Protein AF-A0A4P7LJS4-F1 (afdb_monomer)

pLDDT: mean 87.95, std 15.39, range [31.98, 98.56]

InterPro domains:
  IPR049251 Domain of unknown function DUF6884 [PF21818] (29-147)

Mean predicted aligned error: 9.18 Å

Structure (mmCIF, N/CA/C/O backbone):
data_AF-A0A4P7LJS4-F1
#
_entry.id   AF-A0A4P7LJS4-F1
#
loop_
_atom_site.group_PDB
_atom_site.id
_atom_site.type_symbol
_atom_site.label_atom_id
_atom_site.label_alt_id
_atom_site.label_comp_id
_atom_site.label_asym_id
_atom_site.label_entity_id
_atom_site.label_seq_id
_atom_site.pdbx_PDB_ins_code
_atom_site.Cartn_x
_atom_site.Cartn_y
_atom_site.Cartn_z
_atom_site.occupancy
_atom_site.B_iso_or_equiv
_atom_site.auth_seq_id
_atom_site.auth_comp_id
_atom_site.auth_asym_id
_atom_site.auth_atom_id
_atom_site.pdbx_PDB_model_num
ATOM 1 N N . MET A 1 1 ? 7.113 -53.496 43.114 1.00 40.91 1 MET A N 1
ATOM 2 C CA . MET A 1 1 ? 7.187 -52.096 43.575 1.00 40.91 1 MET A CA 1
ATOM 3 C C . MET A 1 1 ? 8.172 -51.357 42.684 1.00 40.91 1 MET A C 1
ATOM 5 O O . MET A 1 1 ? 9.354 -51.603 42.832 1.00 40.91 1 MET A O 1
ATOM 9 N N . GLN A 1 2 ? 7.682 -50.575 41.713 1.00 38.81 2 GLN A N 1
ATOM 10 C CA . GLN A 1 2 ? 8.279 -49.329 41.193 1.00 38.81 2 GLN A CA 1
ATOM 11 C C . GLN A 1 2 ? 7.471 -48.867 39.968 1.00 38.81 2 GLN A C 1
ATOM 13 O O . GLN A 1 2 ? 7.548 -49.440 38.885 1.00 38.81 2 GLN A O 1
ATOM 18 N N . MET A 1 3 ? 6.635 -47.853 40.196 1.00 37.91 3 MET A N 1
ATOM 19 C CA . MET A 1 3 ? 5.968 -47.071 39.160 1.00 37.91 3 MET A CA 1
ATOM 20 C C . MET A 1 3 ? 7.010 -46.168 38.493 1.00 37.91 3 MET A C 1
ATOM 22 O O . MET A 1 3 ? 7.610 -45.327 39.158 1.00 37.91 3 MET A O 1
ATOM 26 N N . LEU A 1 4 ? 7.213 -46.323 37.186 1.00 38.34 4 LEU A N 1
ATOM 27 C CA . LEU A 1 4 ? 7.942 -45.357 36.366 1.00 38.34 4 LEU A CA 1
ATOM 28 C C . LEU A 1 4 ? 7.005 -44.186 36.050 1.00 38.34 4 LEU A C 1
ATOM 30 O O . LEU A 1 4 ? 6.154 -44.254 35.164 1.00 38.34 4 LEU A O 1
ATOM 34 N N . THR A 1 5 ? 7.151 -43.107 36.812 1.00 39.91 5 THR A N 1
ATOM 35 C CA . THR A 1 5 ? 6.532 -41.808 36.544 1.00 39.91 5 THR A CA 1
ATOM 36 C C . THR A 1 5 ? 7.043 -41.241 35.218 1.00 39.91 5 THR A C 1
ATOM 38 O O . THR A 1 5 ? 8.193 -40.816 35.119 1.00 39.91 5 THR A O 1
ATOM 41 N N . ARG A 1 6 ? 6.175 -41.195 34.199 1.00 37.66 6 ARG A N 1
ATOM 42 C CA . ARG A 1 6 ? 6.352 -40.338 33.018 1.00 37.66 6 ARG A CA 1
ATOM 43 C C . ARG A 1 6 ? 6.267 -38.879 33.467 1.00 37.66 6 ARG A C 1
ATOM 45 O O . ARG A 1 6 ? 5.185 -38.398 33.789 1.00 37.66 6 ARG A O 1
ATOM 52 N N . GLN A 1 7 ? 7.396 -38.178 33.481 1.00 43.28 7 GLN A N 1
ATOM 53 C CA . GLN A 1 7 ? 7.398 -36.720 33.541 1.00 43.28 7 GLN A CA 1
ATOM 54 C C . GLN A 1 7 ? 6.930 -36.175 32.190 1.00 43.28 7 GLN A C 1
ATOM 56 O O . GLN A 1 7 ? 7.645 -36.219 31.192 1.00 43.28 7 GLN A O 1
ATOM 61 N N . THR A 1 8 ? 5.699 -35.679 32.161 1.00 45.28 8 THR A N 1
ATOM 62 C CA . THR A 1 8 ? 5.176 -34.863 31.069 1.00 45.28 8 THR A CA 1
ATOM 63 C C . THR A 1 8 ? 5.833 -33.489 31.169 1.00 45.28 8 THR A C 1
ATOM 65 O O . THR A 1 8 ? 5.483 -32.686 32.033 1.00 45.28 8 THR A O 1
ATOM 68 N N . GLN A 1 9 ? 6.821 -33.221 30.319 1.00 46.31 9 GLN A N 1
ATOM 69 C CA . GLN A 1 9 ? 7.436 -31.903 30.218 1.00 46.31 9 GLN A CA 1
ATOM 70 C C . GLN A 1 9 ? 6.434 -30.943 29.556 1.00 46.31 9 GLN A C 1
ATOM 72 O O . GLN A 1 9 ? 6.234 -30.959 28.343 1.00 46.31 9 GLN A O 1
ATOM 77 N N . LEU A 1 10 ? 5.761 -30.133 30.377 1.00 41.53 10 LEU A N 1
ATOM 78 C CA . LEU A 1 10 ? 4.962 -28.992 29.934 1.00 41.53 10 LEU A CA 1
ATOM 79 C C . LEU A 1 10 ? 5.892 -27.960 29.281 1.00 41.53 10 LEU A C 1
ATOM 81 O O . LEU A 1 10 ? 6.755 -27.382 29.940 1.00 41.53 10 LEU A O 1
ATOM 85 N N . SER A 1 11 ? 5.711 -27.728 27.981 1.00 41.09 11 SER A N 1
ATOM 86 C CA . SER A 1 11 ? 6.364 -26.627 27.271 1.00 41.09 11 SER A CA 1
ATOM 87 C C . SER A 1 11 ? 5.776 -25.298 27.762 1.00 41.09 11 SER A C 1
ATOM 89 O O . SER A 1 11 ? 4.636 -24.963 27.452 1.00 41.09 11 SER A O 1
ATOM 91 N N . LEU A 1 12 ? 6.542 -24.568 28.579 1.00 43.97 12 LEU A N 1
ATOM 92 C CA . LEU A 1 12 ? 6.163 -23.302 29.229 1.00 43.97 12 LEU A CA 1
ATOM 93 C C . LEU A 1 12 ? 6.437 -22.053 28.374 1.00 43.97 12 LEU A C 1
ATOM 95 O O . LEU A 1 12 ? 6.338 -20.933 28.871 1.00 43.97 12 LEU A O 1
ATOM 99 N N . PHE A 1 13 ? 6.752 -22.215 27.090 1.00 41.91 13 PHE A N 1
ATOM 100 C CA . PHE A 1 13 ? 6.981 -21.086 26.194 1.00 41.91 13 PHE A CA 1
ATOM 101 C C . PHE A 1 13 ? 5.885 -21.035 25.132 1.00 41.91 13 PHE A C 1
ATOM 103 O O . PHE A 1 13 ? 5.655 -22.047 24.462 1.00 41.91 13 PHE A O 1
ATOM 110 N N . PRO A 1 14 ? 5.203 -19.888 24.935 1.00 44.62 14 PRO A N 1
ATOM 111 C CA . PRO A 1 14 ? 4.393 -19.720 23.743 1.00 44.62 14 PRO A CA 1
ATOM 112 C C . PRO A 1 14 ? 5.326 -19.914 22.548 1.00 44.62 14 PRO A C 1
ATOM 114 O O . PRO A 1 14 ? 6.364 -19.259 22.460 1.00 44.62 14 PRO A O 1
ATOM 117 N N . THR A 1 15 ? 4.974 -20.843 21.658 1.00 42.81 15 THR A N 1
ATOM 118 C CA . THR A 1 15 ? 5.583 -20.977 20.334 1.00 42.81 15 THR A CA 1
ATOM 119 C C . THR A 1 15 ? 5.664 -19.585 19.728 1.00 42.81 15 THR A C 1
ATOM 121 O O . THR A 1 15 ? 4.634 -19.004 19.375 1.00 42.81 15 THR A O 1
ATOM 124 N N . SER A 1 16 ? 6.872 -19.023 19.666 1.00 50.28 16 SER A N 1
ATOM 125 C CA . SER A 1 16 ? 7.124 -17.847 18.852 1.00 50.28 16 SER A CA 1
ATOM 126 C C . SER A 1 16 ? 6.632 -18.204 17.455 1.00 50.28 16 SER A C 1
ATOM 128 O O . SER A 1 16 ? 6.939 -19.280 16.945 1.00 50.28 16 SER A O 1
ATOM 130 N N . SER A 1 17 ? 5.801 -17.356 16.852 1.00 59.28 17 SER A N 1
ATOM 131 C CA . SER A 1 17 ? 5.113 -17.662 15.589 1.00 59.28 17 SER A CA 1
ATOM 132 C C . SER A 1 17 ? 6.060 -17.881 14.390 1.00 59.28 17 SER A C 1
ATOM 134 O O . SER A 1 17 ? 5.601 -17.867 13.254 1.00 59.28 17 SER A O 1
ATOM 136 N N . GLY A 1 18 ? 7.377 -18.024 14.594 1.00 60.84 18 GLY A N 1
ATOM 137 C CA . GLY A 1 18 ? 8.392 -18.159 13.548 1.00 60.84 18 GLY A CA 1
ATOM 138 C C . GLY A 1 18 ? 8.502 -16.937 12.634 1.00 60.84 18 GLY A C 1
ATOM 139 O O . GLY A 1 18 ? 9.233 -16.979 11.650 1.00 60.84 18 GLY A O 1
ATOM 140 N N . ARG A 1 19 ? 7.765 -15.857 12.929 1.00 77.69 19 ARG A N 1
ATOM 141 C CA . ARG A 1 19 ? 7.705 -14.659 12.095 1.00 77.69 19 ARG A CA 1
ATOM 142 C C . ARG A 1 19 ? 8.798 -13.682 12.480 1.00 77.69 19 ARG A C 1
ATOM 144 O O . ARG A 1 19 ? 9.055 -13.472 13.664 1.00 77.69 19 ARG A O 1
ATOM 151 N N . VAL A 1 20 ? 9.416 -13.075 11.474 1.00 75.50 20 VAL A N 1
ATOM 152 C CA . VAL A 1 20 ? 10.638 -12.276 11.638 1.00 75.50 20 VAL A CA 1
ATOM 153 C C . VAL A 1 20 ? 10.537 -10.979 10.841 1.00 75.50 20 VAL A C 1
ATOM 155 O O . VAL A 1 20 ? 9.872 -10.914 9.808 1.00 75.50 20 VAL A O 1
ATOM 158 N N . HIS A 1 21 ? 11.213 -9.936 11.311 1.00 74.00 21 HIS A N 1
ATOM 159 C CA . HIS A 1 21 ? 11.413 -8.711 10.549 1.00 74.00 21 HIS A CA 1
ATOM 160 C C . HIS A 1 21 ? 12.750 -8.724 9.814 1.00 74.00 21 HIS A C 1
ATOM 162 O O . HIS A 1 21 ? 13.795 -8.951 10.422 1.00 74.00 21 HIS A O 1
ATOM 168 N N . LEU A 1 22 ? 12.720 -8.423 8.518 1.00 70.62 22 LEU A N 1
ATOM 169 C CA . LEU A 1 22 ? 13.896 -8.366 7.652 1.00 70.62 22 LEU A CA 1
ATOM 170 C C . LEU A 1 22 ? 13.807 -7.112 6.785 1.00 70.62 22 LEU A C 1
ATOM 172 O O . LEU A 1 22 ? 12.808 -6.907 6.107 1.00 70.62 22 LEU A O 1
ATOM 176 N N . ALA A 1 23 ? 14.857 -6.288 6.759 1.00 67.56 23 ALA A N 1
ATOM 177 C CA . ALA A 1 23 ? 14.830 -4.985 6.080 1.00 67.56 23 ALA A CA 1
ATOM 178 C C . ALA A 1 23 ? 14.437 -5.058 4.588 1.00 67.56 23 ALA A C 1
ATOM 180 O O . ALA A 1 23 ? 13.796 -4.138 4.084 1.00 67.56 23 ALA A O 1
ATOM 181 N N . ASN A 1 24 ? 14.771 -6.166 3.917 1.00 73.50 24 ASN A N 1
ATOM 182 C CA . ASN A 1 24 ? 14.483 -6.404 2.499 1.00 73.50 24 ASN A CA 1
ATOM 183 C C . ASN A 1 24 ? 13.210 -7.235 2.253 1.00 73.50 24 ASN A C 1
ATOM 185 O O . ASN A 1 24 ? 12.896 -7.537 1.104 1.00 73.50 24 ASN A O 1
ATOM 189 N N . AL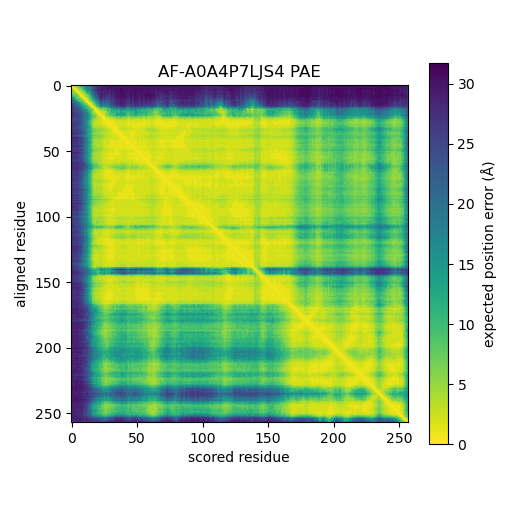A A 1 25 ? 12.482 -7.636 3.301 1.00 83.12 25 ALA A N 1
ATOM 190 C CA . ALA A 1 25 ? 11.214 -8.340 3.138 1.00 83.12 25 ALA A CA 1
ATOM 191 C C . ALA A 1 25 ? 10.103 -7.383 2.663 1.00 83.12 25 ALA A C 1
ATOM 193 O O . ALA A 1 25 ? 10.196 -6.166 2.866 1.00 83.12 25 ALA A O 1
ATOM 194 N N . PRO A 1 26 ? 9.022 -7.912 2.060 1.00 87.06 26 PRO A N 1
ATOM 195 C CA . PRO A 1 26 ? 7.897 -7.095 1.627 1.00 87.06 26 PRO A CA 1
ATOM 196 C C . PRO A 1 26 ? 7.325 -6.247 2.768 1.00 87.06 26 PRO A C 1
ATOM 198 O O . PRO A 1 26 ? 7.238 -6.684 3.921 1.00 87.06 26 PRO A O 1
ATOM 201 N N . ALA A 1 27 ? 6.921 -5.021 2.445 1.00 92.50 27 ALA A N 1
ATOM 202 C CA . ALA A 1 27 ? 6.318 -4.119 3.416 1.00 92.50 27 ALA A CA 1
ATOM 203 C C . ALA A 1 27 ? 4.953 -4.638 3.903 1.00 92.50 27 ALA A C 1
ATOM 205 O O . ALA A 1 27 ? 4.258 -5.348 3.175 1.00 92.50 27 ALA A O 1
ATOM 206 N N . LEU A 1 28 ? 4.552 -4.253 5.116 1.00 95.19 28 LEU A N 1
ATOM 207 C CA . LEU A 1 28 ? 3.233 -4.538 5.685 1.00 95.19 28 LEU A CA 1
ATOM 208 C C . LEU A 1 28 ? 2.465 -3.237 5.944 1.00 95.19 28 LEU A C 1
ATOM 210 O O . LEU A 1 28 ? 2.915 -2.366 6.686 1.00 95.19 28 LEU A O 1
ATOM 214 N N . LEU A 1 29 ? 1.269 -3.130 5.375 1.00 97.44 29 LEU A N 1
ATOM 215 C CA . LEU A 1 29 ? 0.309 -2.067 5.641 1.00 97.44 29 LEU A CA 1
ATOM 216 C C . LEU A 1 29 ? -0.833 -2.610 6.507 1.00 97.44 29 LEU A C 1
ATOM 218 O O . LEU A 1 29 ? -1.596 -3.473 6.071 1.00 97.44 29 LEU A O 1
ATOM 222 N N . LEU A 1 30 ? -0.979 -2.068 7.716 1.00 97.88 30 LEU A N 1
ATOM 223 C CA . LEU A 1 30 ? -2.154 -2.285 8.557 1.00 97.88 30 LEU A CA 1
ATOM 224 C C . LEU A 1 30 ? -3.111 -1.108 8.388 1.00 97.88 30 LEU A C 1
ATOM 226 O O . LEU A 1 30 ? -2.803 0.008 8.801 1.00 97.88 30 LEU A O 1
ATOM 230 N N . LEU A 1 31 ? -4.272 -1.355 7.787 1.00 98.25 31 LEU A N 1
ATOM 231 C CA . LEU A 1 31 ? -5.245 -0.316 7.451 1.00 98.25 31 LEU A CA 1
ATOM 232 C C . LEU A 1 31 ? -6.478 -0.405 8.359 1.00 98.25 31 LEU A C 1
ATOM 234 O O . LEU A 1 31 ? -6.982 -1.490 8.640 1.00 98.25 31 LEU A O 1
ATOM 238 N N . ALA A 1 32 ? -6.980 0.725 8.845 1.00 98.31 32 ALA A N 1
ATOM 239 C CA . ALA A 1 32 ? -8.234 0.769 9.595 1.00 98.31 32 ALA A CA 1
ATOM 240 C C . ALA A 1 32 ? -9.442 0.530 8.673 1.00 98.31 32 ALA A C 1
ATOM 242 O O . ALA A 1 32 ? -9.433 0.924 7.503 1.00 98.31 32 ALA A O 1
ATOM 243 N N . CYS A 1 33 ? -10.518 -0.073 9.186 1.00 97.12 33 CYS A N 1
ATOM 244 C CA . CYS A 1 33 ? -11.777 -0.135 8.442 1.00 97.12 33 CYS A CA 1
ATOM 245 C C . CYS A 1 33 ? -12.395 1.260 8.229 1.00 97.12 33 CYS A C 1
ATOM 247 O O . CYS A 1 33 ? -12.141 2.196 8.991 1.00 97.12 33 CYS A O 1
ATOM 249 N N . SER A 1 34 ? -13.232 1.390 7.199 1.00 95.62 34 SER A N 1
ATOM 250 C CA . SER A 1 34 ? -13.953 2.627 6.879 1.00 95.62 34 SER A CA 1
ATOM 251 C C . SER A 1 34 ? -15.381 2.618 7.433 1.00 95.62 34 SER A C 1
ATOM 253 O O . SER A 1 34 ? -16.036 1.575 7.475 1.00 95.62 34 SER A O 1
ATOM 255 N N . GLY A 1 35 ? -15.887 3.796 7.813 1.00 94.19 35 GLY A N 1
ATOM 256 C CA . GLY A 1 35 ? -17.320 4.010 8.043 1.00 94.19 35 GLY A CA 1
ATOM 257 C C . GLY A 1 35 ? -18.115 3.804 6.753 1.00 94.19 35 GLY A C 1
ATOM 258 O O . GLY A 1 35 ? -19.024 2.978 6.732 1.00 94.19 35 GLY A O 1
ATOM 259 N N . THR A 1 36 ? -17.686 4.461 5.670 1.00 96.75 36 THR A N 1
ATOM 260 C CA . THR A 1 36 ? -18.245 4.324 4.318 1.00 96.75 36 THR A CA 1
ATOM 261 C C . THR A 1 36 ? -17.933 2.945 3.743 1.00 96.75 36 THR A C 1
ATOM 263 O O . THR A 1 36 ? -16.753 2.582 3.619 1.00 96.75 36 THR A O 1
ATOM 266 N N . LYS A 1 37 ? -18.982 2.193 3.404 1.00 97.62 37 LYS A N 1
ATOM 267 C CA . LYS A 1 37 ? -18.933 0.832 2.856 1.00 97.62 37 LYS A CA 1
ATOM 268 C C . LYS A 1 37 ? -19.893 0.703 1.676 1.00 97.62 37 LYS A C 1
ATOM 270 O O . LYS A 1 37 ? -20.839 1.481 1.594 1.00 97.62 37 LYS A O 1
ATOM 275 N N . LEU A 1 38 ? -19.667 -0.280 0.807 1.00 97.88 38 LEU A N 1
ATOM 276 C CA . LEU A 1 38 ? -20.713 -0.742 -0.109 1.00 97.88 38 LEU A CA 1
ATOM 277 C C . LEU A 1 38 ? -21.912 -1.276 0.689 1.00 97.88 38 LEU A C 1
ATOM 279 O O . LEU A 1 38 ? -21.767 -1.690 1.837 1.00 97.88 38 LEU A O 1
ATOM 283 N N . ASP A 1 39 ? -23.082 -1.286 0.067 1.00 97.50 39 ASP A N 1
ATOM 284 C CA . ASP A 1 39 ? -24.350 -1.784 0.616 1.00 97.50 39 ASP A CA 1
ATOM 285 C C . ASP A 1 39 ? -24.563 -3.292 0.401 1.00 97.50 39 ASP A C 1
ATOM 287 O O . ASP A 1 39 ? -25.568 -3.861 0.822 1.00 97.50 39 ASP A O 1
ATOM 291 N N . ARG A 1 40 ? -23.591 -3.951 -0.228 1.00 97.75 40 ARG A N 1
ATOM 292 C CA . ARG A 1 40 ? -23.606 -5.372 -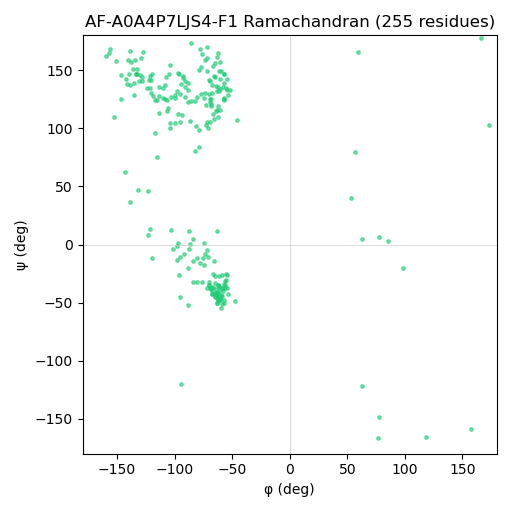0.561 1.00 97.75 40 ARG A CA 1
ATOM 293 C C . ARG A 1 40 ? -22.340 -6.062 -0.090 1.00 97.75 40 ARG A C 1
ATOM 295 O O . ARG A 1 40 ? -21.297 -5.434 0.101 1.00 97.75 40 ARG A O 1
ATOM 302 N N . GLN A 1 41 ? -22.441 -7.378 0.025 1.00 98.12 41 GLN A N 1
ATOM 303 C CA . GLN A 1 41 ? -21.305 -8.242 0.283 1.00 98.12 41 GLN A CA 1
ATOM 304 C C . GLN A 1 41 ? -20.201 -8.021 -0.762 1.00 98.12 41 GLN A C 1
ATOM 306 O O . GLN A 1 41 ? -20.459 -7.974 -1.968 1.00 98.12 41 GLN A O 1
ATOM 311 N N . ALA A 1 42 ? -18.965 -7.875 -0.293 1.00 98.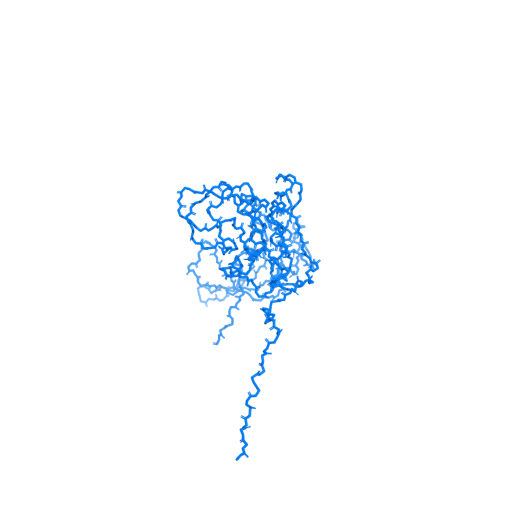31 42 ALA A N 1
ATOM 312 C CA . ALA A 1 42 ? -17.803 -7.647 -1.143 1.00 98.31 42 ALA A CA 1
ATOM 313 C C . ALA A 1 42 ? -16.519 -8.105 -0.446 1.00 98.31 42 ALA A C 1
ATOM 315 O O . ALA A 1 42 ? -16.501 -8.362 0.761 1.00 98.31 42 ALA A O 1
ATOM 316 N N . ARG A 1 43 ? -15.424 -8.170 -1.211 1.00 98.25 43 ARG A N 1
ATOM 317 C CA . ARG A 1 43 ? -14.085 -8.337 -0.637 1.00 98.25 43 ARG A CA 1
ATOM 318 C C . ARG A 1 43 ? -13.774 -7.167 0.285 1.00 98.25 43 ARG A C 1
ATOM 320 O O . ARG A 1 43 ? -14.119 -6.042 -0.054 1.00 98.25 43 ARG A O 1
ATOM 327 N N . VAL A 1 44 ? -13.089 -7.383 1.402 1.00 97.31 44 VAL A N 1
ATOM 328 C CA . VAL A 1 44 ? -12.823 -6.334 2.402 1.00 97.31 44 VAL A CA 1
ATOM 329 C C . VAL A 1 44 ? -12.162 -5.094 1.782 1.00 97.31 44 VAL A C 1
ATOM 331 O O . VAL A 1 44 ? -12.558 -3.967 2.087 1.00 97.31 44 VAL A O 1
ATOM 334 N N . ILE A 1 45 ? -11.193 -5.285 0.881 1.00 97.12 45 ILE A N 1
ATOM 335 C CA . ILE A 1 45 ? -10.493 -4.181 0.205 1.00 97.12 45 ILE A CA 1
ATOM 336 C C . ILE A 1 45 ? -11.394 -3.369 -0.744 1.00 97.12 45 ILE A C 1
ATOM 338 O O . ILE A 1 45 ? -11.143 -2.185 -0.979 1.00 97.12 45 ILE A O 1
ATOM 342 N N . ASP A 1 46 ? -12.462 -3.986 -1.247 1.00 97.81 46 ASP A N 1
ATOM 343 C CA . ASP A 1 46 ? -13.453 -3.374 -2.136 1.00 97.81 46 ASP A CA 1
ATOM 344 C C . ASP A 1 46 ? -14.676 -2.873 -1.358 1.00 97.81 46 ASP A C 1
ATOM 346 O O . ASP A 1 46 ? -15.339 -1.932 -1.776 1.00 97.81 46 ASP A O 1
ATOM 350 N N . LEU A 1 47 ? -14.979 -3.458 -0.199 1.00 98.31 47 LEU A N 1
ATOM 351 C CA . LEU A 1 47 ? -16.104 -3.071 0.641 1.00 98.31 47 LEU A CA 1
ATOM 352 C C . LEU A 1 47 ? -15.911 -1.659 1.186 1.00 98.31 47 LEU A C 1
ATOM 354 O O . LEU A 1 47 ? -16.853 -0.874 1.188 1.00 98.31 47 LEU A O 1
ATOM 358 N N . TYR A 1 48 ? -14.712 -1.328 1.667 1.00 98.00 48 TYR A N 1
ATOM 359 C CA . TYR A 1 48 ? -14.437 -0.029 2.274 1.00 98.00 48 TYR A CA 1
ATOM 360 C C . TYR A 1 48 ? -14.183 1.054 1.215 1.00 98.00 48 TYR A C 1
ATOM 362 O O . TYR A 1 48 ? -13.317 0.929 0.347 1.00 98.00 48 TYR A O 1
ATOM 370 N N . GLN A 1 49 ? -14.928 2.155 1.327 1.00 97.50 49 GLN A N 1
ATOM 371 C CA . GLN A 1 49 ? -15.000 3.228 0.324 1.00 97.50 49 GLN A CA 1
ATOM 372 C C . GLN A 1 49 ? -14.578 4.601 0.875 1.00 97.50 49 GLN A C 1
ATOM 374 O O . GLN A 1 49 ? -14.858 5.627 0.276 1.00 97.50 49 GLN A O 1
ATOM 379 N N . GLY A 1 50 ? -13.953 4.657 2.054 1.00 96.44 50 GLY A N 1
ATOM 380 C CA . GLY A 1 50 ? -13.534 5.932 2.644 1.00 96.44 50 GLY A CA 1
ATOM 381 C C . GLY A 1 50 ? -12.280 6.509 1.982 1.00 96.44 50 GLY A C 1
ATOM 382 O O . GLY A 1 50 ? -11.503 5.781 1.372 1.00 96.44 50 GLY A O 1
ATOM 383 N N . VAL A 1 51 ? -12.013 7.796 2.214 1.00 96.81 51 VAL A N 1
ATOM 384 C CA . VAL A 1 51 ? -10.899 8.553 1.600 1.00 96.81 51 VAL A CA 1
ATOM 385 C C . VAL A 1 51 ? -9.500 7.940 1.774 1.00 96.81 51 VAL A C 1
ATOM 387 O O . VAL A 1 51 ? -8.618 8.161 0.952 1.00 96.81 51 VAL A O 1
ATOM 390 N N . MET A 1 52 ? -9.269 7.144 2.825 1.00 97.06 52 MET A N 1
ATOM 391 C CA . MET A 1 52 ? -8.012 6.393 2.981 1.00 97.06 52 MET A CA 1
ATOM 392 C C . MET A 1 52 ? -7.884 5.256 1.959 1.00 97.06 52 MET A C 1
ATOM 394 O O . MET A 1 52 ? -6.785 4.980 1.493 1.00 97.06 52 MET A O 1
ATOM 398 N N . TYR A 1 53 ? -8.994 4.610 1.595 1.00 97.94 53 TYR A N 1
ATOM 399 C CA . TYR A 1 53 ? -9.035 3.556 0.579 1.00 97.94 53 TYR A CA 1
ATOM 400 C C . TYR A 1 53 ? -8.943 4.135 -0.835 1.00 97.94 53 TYR A C 1
ATOM 402 O O . TYR A 1 53 ? -8.350 3.507 -1.704 1.00 97.94 53 TYR A O 1
ATOM 410 N N . GLU A 1 54 ? -9.469 5.341 -1.061 1.00 97.19 54 GLU A N 1
ATOM 411 C CA . GLU A 1 54 ? -9.223 6.095 -2.298 1.00 97.19 54 GLU A CA 1
ATOM 412 C C . GLU A 1 54 ? -7.725 6.368 -2.472 1.00 97.19 54 GLU A C 1
ATOM 414 O O . GLU A 1 54 ? -7.140 5.925 -3.457 1.00 97.19 54 GLU A O 1
ATOM 419 N N . SER A 1 55 ? -7.079 6.981 -1.470 1.00 97.31 55 SER A N 1
ATOM 420 C CA . SER A 1 55 ? -5.633 7.243 -1.507 1.00 97.31 55 SER A CA 1
ATOM 421 C C . SER A 1 55 ? -4.802 5.957 -1.593 1.00 97.31 55 SER A C 1
ATOM 423 O O . SER A 1 55 ? -3.801 5.921 -2.301 1.00 97.31 55 SER A O 1
ATOM 425 N N . TYR A 1 56 ? -5.221 4.871 -0.936 1.00 97.19 56 TYR A N 1
ATOM 426 C CA . TYR A 1 56 ? -4.586 3.564 -1.124 1.00 97.19 56 TYR A CA 1
ATOM 427 C C . TYR A 1 56 ? -4.612 3.132 -2.597 1.00 97.19 56 TYR A C 1
ATOM 429 O O . TYR A 1 56 ? -3.571 2.770 -3.136 1.00 97.19 56 TYR A O 1
ATOM 437 N N . ARG A 1 57 ? -5.775 3.187 -3.262 1.00 95.81 57 ARG A N 1
ATOM 438 C CA . ARG A 1 57 ? -5.920 2.768 -4.668 1.00 95.81 57 ARG A CA 1
ATOM 439 C C . ARG A 1 57 ? -5.148 3.673 -5.628 1.00 95.81 57 ARG A C 1
ATOM 441 O O . ARG A 1 57 ? -4.584 3.171 -6.592 1.00 95.81 57 ARG A O 1
ATOM 448 N N . GLU A 1 58 ? -5.108 4.972 -5.350 1.00 95.25 58 GLU A N 1
ATOM 449 C CA . GLU A 1 58 ? -4.403 5.975 -6.156 1.00 95.25 58 GLU A CA 1
ATOM 450 C C . GLU A 1 58 ? -2.879 5.756 -6.176 1.00 95.25 58 GLU A C 1
ATOM 452 O O . GLU A 1 58 ? -2.240 5.832 -7.231 1.00 95.25 58 GLU A O 1
ATOM 457 N N . HIS A 1 59 ? -2.301 5.433 -5.017 1.00 94.50 59 HIS A N 1
ATOM 458 C CA . HIS A 1 59 ? -0.853 5.278 -4.856 1.00 94.50 59 HIS A CA 1
ATOM 459 C C . HIS A 1 59 ? -0.359 3.829 -4.987 1.00 94.50 59 HIS A C 1
ATOM 461 O O . HIS A 1 59 ? 0.845 3.591 -5.083 1.00 94.50 59 HIS A O 1
ATOM 467 N N . LEU A 1 60 ? -1.247 2.829 -5.008 1.00 91.81 60 LEU A N 1
ATOM 468 C CA . LEU A 1 60 ? -0.835 1.432 -5.139 1.00 91.81 60 LEU A CA 1
ATOM 469 C C . LEU A 1 60 ? -0.213 1.164 -6.519 1.00 91.81 60 LEU A C 1
ATOM 471 O O . LEU A 1 60 ? -0.899 1.132 -7.542 1.00 91.81 60 LEU A O 1
ATOM 47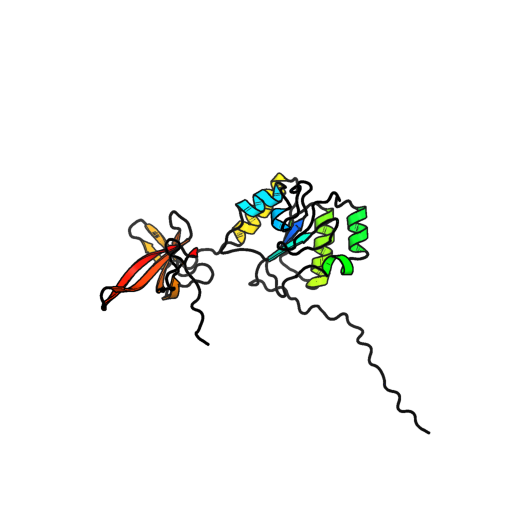5 N N . ARG A 1 61 ? 1.091 0.879 -6.539 1.00 84.81 61 ARG A N 1
ATOM 476 C CA . ARG A 1 61 ? 1.821 0.426 -7.733 1.00 84.81 61 ARG A CA 1
ATOM 477 C C . ARG A 1 61 ? 1.859 -1.099 -7.802 1.00 84.81 61 ARG A C 1
ATOM 479 O O . ARG A 1 61 ? 1.904 -1.775 -6.773 1.00 84.81 61 ARG A O 1
ATOM 486 N N . ARG A 1 62 ? 1.805 -1.672 -9.008 1.00 79.38 62 ARG A N 1
ATOM 487 C CA . ARG A 1 62 ? 1.714 -3.135 -9.208 1.00 79.38 62 ARG A CA 1
ATOM 488 C C . ARG A 1 62 ? 3.013 -3.836 -8.806 1.00 79.38 62 ARG A C 1
ATOM 490 O O . ARG A 1 62 ? 2.981 -4.913 -8.226 1.00 79.38 62 ARG A O 1
ATOM 497 N N . GLU A 1 63 ? 4.123 -3.187 -9.104 1.00 76.12 63 GLU A N 1
ATOM 498 C CA . GLU A 1 63 ? 5.509 -3.579 -8.879 1.00 76.12 63 GLU A CA 1
ATOM 499 C C . GLU A 1 63 ? 5.961 -3.441 -7.417 1.00 76.12 63 GLU A C 1
ATOM 501 O O . GLU A 1 63 ? 7.017 -3.949 -7.057 1.00 76.12 63 GLU A O 1
ATOM 506 N N . ALA A 1 64 ? 5.163 -2.781 -6.571 1.00 83.56 64 ALA A N 1
ATOM 507 C CA . ALA A 1 64 ? 5.525 -2.443 -5.195 1.00 83.56 64 ALA A CA 1
ATOM 508 C C . ALA A 1 64 ? 4.369 -2.643 -4.206 1.00 83.56 64 ALA A C 1
ATOM 510 O O . ALA A 1 64 ? 4.171 -1.853 -3.280 1.00 83.56 64 ALA A O 1
ATOM 511 N N . ARG A 1 65 ? 3.560 -3.688 -4.416 1.00 89.62 65 ARG A N 1
ATOM 512 C CA . ARG A 1 65 ? 2.417 -3.966 -3.541 1.00 89.62 65 ARG A CA 1
ATOM 513 C C . ARG A 1 65 ? 2.897 -4.427 -2.159 1.00 89.62 65 ARG A C 1
ATOM 515 O O . ARG A 1 65 ? 3.583 -5.446 -2.081 1.00 89.62 65 ARG A O 1
ATOM 522 N N . PRO A 1 66 ? 2.518 -3.739 -1.068 1.00 94.12 66 PRO A N 1
ATOM 523 C CA . PRO A 1 66 ? 2.750 -4.260 0.269 1.00 94.12 66 PRO A CA 1
ATOM 524 C C . PRO A 1 66 ? 1.809 -5.435 0.554 1.00 94.12 66 PRO A C 1
ATOM 526 O O . PRO A 1 66 ? 0.728 -5.546 -0.032 1.00 94.12 66 PRO A O 1
ATOM 529 N N . ASN A 1 67 ? 2.169 -6.254 1.539 1.00 95.19 67 ASN A N 1
ATOM 530 C CA . ASN A 1 67 ? 1.189 -7.070 2.243 1.00 95.19 67 ASN A CA 1
ATOM 531 C C . ASN A 1 67 ? 0.195 -6.137 2.942 1.00 95.19 67 ASN A C 1
ATOM 533 O O . ASN A 1 67 ? 0.602 -5.162 3.573 1.00 95.19 67 ASN A O 1
ATOM 537 N N . VAL A 1 68 ? -1.099 -6.430 2.856 1.00 97.06 68 VAL A N 1
ATOM 538 C CA . VAL A 1 68 ? -2.145 -5.618 3.488 1.00 97.06 68 VAL A CA 1
ATOM 539 C C . VAL A 1 68 ? -2.929 -6.484 4.455 1.00 97.06 68 VAL A C 1
ATOM 541 O O . VAL A 1 68 ? -3.334 -7.584 4.096 1.00 97.06 68 VAL A O 1
ATOM 544 N N . LEU A 1 69 ? -3.185 -5.969 5.654 1.00 97.88 69 LEU A N 1
ATOM 545 C CA . LEU A 1 69 ? -4.208 -6.492 6.556 1.00 97.88 69 LEU A CA 1
ATOM 546 C C . LEU A 1 69 ? -5.089 -5.346 7.030 1.00 97.88 69 LEU A C 1
ATOM 548 O O . LEU A 1 69 ? -4.619 -4.222 7.233 1.00 97.88 69 LEU A O 1
ATOM 552 N N . ILE A 1 70 ? -6.370 -5.633 7.234 1.00 98.44 70 ILE A N 1
ATOM 553 C CA . ILE A 1 70 ? -7.346 -4.608 7.597 1.00 98.44 70 ILE A CA 1
ATOM 554 C C . ILE A 1 70 ? -7.881 -4.880 8.995 1.00 98.44 70 ILE A C 1
ATOM 556 O O . ILE A 1 70 ? -8.409 -5.955 9.268 1.00 98.44 70 ILE A O 1
ATOM 560 N N . LEU A 1 71 ? -7.766 -3.897 9.886 1.00 98.56 71 LEU A N 1
ATOM 561 C CA . LEU A 1 71 ? -8.345 -3.962 11.220 1.00 98.56 71 LEU A CA 1
ATOM 562 C C . LEU A 1 71 ? -9.793 -3.462 11.184 1.00 98.56 71 LEU A C 1
ATOM 564 O O . LEU A 1 71 ? -10.057 -2.260 11.098 1.00 98.56 71 LEU A O 1
ATOM 568 N N . SER A 1 72 ? -10.730 -4.399 11.286 1.00 98.12 72 SER A N 1
ATOM 569 C CA . SER A 1 72 ? -12.159 -4.162 11.465 1.00 98.12 72 SER A CA 1
ATOM 570 C C . SER A 1 72 ? -12.519 -4.048 12.943 1.00 98.12 72 SER A C 1
ATOM 572 O O . SER A 1 72 ? -12.175 -4.913 13.748 1.00 98.12 72 SER A O 1
ATOM 574 N N . ALA A 1 73 ? -13.304 -3.026 13.294 1.00 97.50 73 ALA A N 1
ATOM 575 C CA . ALA A 1 73 ? -13.889 -2.925 14.628 1.00 97.50 73 ALA A CA 1
ATOM 576 C C . ALA A 1 73 ? -14.826 -4.101 14.960 1.00 97.50 73 ALA A C 1
ATOM 578 O O . ALA A 1 73 ? -14.962 -4.439 16.131 1.00 97.50 73 ALA A O 1
ATOM 579 N N . ARG A 1 74 ? -15.447 -4.753 13.968 1.00 97.25 74 ARG A N 1
ATOM 580 C CA . ARG A 1 74 ? -16.318 -5.919 14.189 1.00 97.25 74 ARG A CA 1
ATOM 581 C C . ARG A 1 74 ? -15.547 -7.222 14.172 1.00 97.25 74 ARG A C 1
ATOM 583 O O . ARG A 1 74 ? -15.640 -8.003 15.114 1.00 97.25 74 ARG A O 1
ATOM 590 N N . HIS A 1 75 ? -14.762 -7.426 13.125 1.00 96.88 75 HIS A N 1
ATOM 591 C CA . HIS A 1 75 ? -14.219 -8.741 12.804 1.00 96.88 75 HIS A CA 1
ATOM 592 C C . HIS A 1 75 ? -12.757 -8.940 13.220 1.00 96.88 75 HIS A C 1
ATOM 594 O O . HIS A 1 75 ? -12.235 -10.035 13.060 1.00 96.88 75 HIS A O 1
ATOM 600 N N . GLY A 1 76 ? -12.081 -7.919 13.757 1.00 97.81 76 GLY A N 1
ATOM 601 C CA . GLY A 1 76 ? -10.645 -8.012 14.016 1.00 97.81 76 GLY A CA 1
ATOM 602 C C . GLY A 1 76 ? -9.820 -7.842 12.746 1.00 97.81 76 GLY A C 1
ATOM 603 O O . GLY A 1 76 ? -10.197 -7.079 11.856 1.00 97.81 76 GLY A O 1
ATOM 604 N N . PHE A 1 77 ? -8.671 -8.509 12.678 1.00 98.06 77 PHE A N 1
ATOM 605 C CA . PHE A 1 77 ? -7.811 -8.469 11.501 1.00 98.06 77 PHE A CA 1
ATOM 606 C C . PHE A 1 77 ? -8.375 -9.363 10.397 1.00 98.06 77 PHE A C 1
ATOM 608 O O . PHE A 1 77 ? -8.678 -10.540 10.610 1.00 98.06 77 PHE A O 1
ATOM 615 N N . LEU A 1 78 ? -8.477 -8.789 9.205 1.00 97.31 78 LEU A N 1
ATOM 616 C CA . LEU A 1 78 ? -9.017 -9.421 8.015 1.00 97.31 78 LEU A CA 1
ATOM 617 C C . LEU A 1 78 ? -7.982 -9.447 6.894 1.00 97.31 78 LEU A C 1
ATOM 619 O O . LEU A 1 78 ? -7.219 -8.492 6.712 1.00 97.31 78 LEU A O 1
ATOM 623 N N . ASP A 1 79 ? -8.027 -10.527 6.119 1.00 96.12 79 ASP A N 1
ATOM 624 C CA . ASP A 1 79 ? -7.406 -10.592 4.801 1.00 96.12 79 ASP A CA 1
ATOM 625 C C . ASP A 1 79 ? -8.149 -9.643 3.833 1.00 96.12 79 ASP A C 1
ATOM 627 O O . ASP A 1 79 ? -9.385 -9.601 3.858 1.00 96.12 79 ASP A O 1
ATOM 631 N N . PRO A 1 80 ? -7.445 -8.867 2.987 1.00 96.19 80 PRO A N 1
ATOM 632 C CA . PRO A 1 80 ? -8.068 -7.945 2.037 1.00 96.19 80 PRO A CA 1
ATOM 633 C C . PRO A 1 80 ? -9.026 -8.631 1.052 1.00 96.19 80 PRO A C 1
ATOM 635 O O . PRO A 1 80 ? -9.950 -7.980 0.558 1.00 96.19 80 PRO A O 1
ATOM 638 N N . LEU A 1 81 ? -8.829 -9.922 0.773 1.00 96.50 81 LEU A N 1
ATOM 639 C CA . LEU A 1 81 ? -9.644 -10.716 -0.145 1.00 96.50 81 LEU A CA 1
ATOM 640 C C . LEU A 1 81 ? -10.802 -11.447 0.542 1.00 96.50 81 LEU A C 1
ATOM 642 O O . LEU A 1 81 ? -11.648 -12.003 -0.162 1.00 96.50 81 LEU A O 1
ATOM 646 N N . ALA A 1 82 ? -10.870 -11.446 1.879 1.00 96.56 82 ALA A N 1
ATOM 647 C CA . ALA A 1 82 ? -12.005 -12.018 2.599 1.00 96.56 82 ALA A CA 1
ATOM 648 C C . ALA A 1 82 ? -13.308 -11.337 2.157 1.00 96.56 82 ALA A C 1
ATOM 650 O O . ALA A 1 82 ? -13.313 -10.152 1.842 1.00 96.56 82 ALA A O 1
ATOM 651 N N . VAL A 1 83 ? -14.415 -12.071 2.124 1.00 97.75 83 VAL A N 1
ATOM 652 C CA . VAL A 1 83 ? -15.720 -11.545 1.708 1.00 97.75 83 VAL A CA 1
ATOM 653 C C . VAL A 1 83 ? -16.598 -11.388 2.944 1.00 97.75 83 VAL A C 1
ATOM 655 O O . VAL A 1 83 ? -16.765 -12.349 3.691 1.00 97.75 83 VAL A O 1
ATOM 658 N N . ILE A 1 84 ? -17.118 -10.181 3.185 1.00 97.69 84 ILE A N 1
ATOM 659 C CA . ILE A 1 84 ? -17.965 -9.883 4.351 1.00 97.69 84 ILE A CA 1
ATOM 660 C C . ILE A 1 84 ? -19.156 -9.002 3.960 1.00 97.69 84 ILE A C 1
ATOM 662 O O . ILE A 1 84 ? -19.099 -8.261 2.975 1.00 97.69 84 ILE A O 1
ATOM 666 N N . ASP A 1 85 ? -20.212 -9.054 4.769 1.00 98.19 85 ASP A N 1
ATOM 667 C CA . ASP A 1 85 ? -21.361 -8.154 4.664 1.00 98.19 85 ASP A CA 1
ATOM 668 C C . ASP A 1 85 ? -21.051 -6.765 5.253 1.00 98.19 85 ASP A C 1
ATOM 670 O O . ASP A 1 85 ? -20.225 -6.642 6.172 1.00 98.19 85 ASP A O 1
ATOM 674 N N . PRO A 1 86 ? -21.716 -5.696 4.773 1.00 97.62 86 PRO A N 1
ATOM 675 C CA . PRO A 1 86 ? -21.621 -4.393 5.411 1.00 97.62 86 PRO A CA 1
ATOM 676 C C . PRO A 1 86 ? -22.096 -4.440 6.864 1.00 97.62 86 PRO A C 1
ATOM 678 O O . PRO A 1 86 ? -22.968 -5.211 7.260 1.00 97.62 86 PRO A O 1
ATOM 681 N N . TYR A 1 87 ? -21.499 -3.583 7.685 1.00 97.75 87 TYR A N 1
ATOM 682 C CA . TYR A 1 87 ? -21.800 -3.492 9.106 1.00 97.75 87 TYR A CA 1
ATOM 683 C C . TYR A 1 87 ? -21.571 -2.072 9.623 1.00 97.75 87 TYR A C 1
ATOM 685 O O . TYR A 1 87 ? -20.761 -1.314 9.069 1.00 97.75 87 TYR A O 1
ATOM 693 N N . ASP A 1 88 ? -22.218 -1.750 10.741 1.00 96.31 88 ASP A N 1
ATOM 694 C CA . ASP A 1 88 ? -21.998 -0.506 11.467 1.00 96.31 88 ASP A CA 1
ATOM 695 C C . ASP A 1 88 ? -21.458 -0.781 12.875 1.00 96.31 88 ASP A C 1
ATOM 697 O O . ASP A 1 88 ? -22.182 -1.105 13.811 1.00 96.31 88 ASP A O 1
ATOM 701 N N . GLN A 1 89 ? -20.134 -0.712 13.002 1.00 97.38 89 GLN A N 1
ATOM 702 C CA . GLN A 1 89 ? -19.450 -0.754 14.287 1.00 97.38 89 GLN A CA 1
ATOM 703 C C . GLN A 1 89 ? -18.207 0.123 14.212 1.00 97.38 89 GLN A C 1
ATOM 705 O O . GLN A 1 89 ? -17.351 -0.053 13.340 1.00 97.38 89 GLN A O 1
ATOM 710 N N . ARG A 1 90 ? -18.099 1.069 15.145 1.00 96.75 90 ARG A N 1
ATOM 711 C CA . ARG A 1 90 ? -16.980 2.011 15.230 1.00 96.75 90 ARG A CA 1
ATOM 712 C C . ARG A 1 90 ? -15.929 1.510 16.217 1.00 96.75 90 ARG A C 1
ATOM 714 O O . ARG A 1 90 ? -16.255 0.915 17.240 1.00 96.75 90 ARG A O 1
ATOM 721 N N . MET A 1 91 ? -14.662 1.810 15.934 1.00 97.69 91 MET A N 1
ATOM 722 C CA . MET A 1 91 ? -13.566 1.600 16.883 1.00 97.69 91 MET A CA 1
ATOM 723 C C . MET A 1 91 ? -13.551 2.725 17.922 1.00 97.69 91 MET A C 1
ATOM 725 O O . MET A 1 91 ? -12.858 3.729 17.761 1.00 97.69 91 MET A O 1
ATOM 729 N N . THR A 1 92 ? -14.365 2.578 18.963 1.00 98.19 92 THR A N 1
ATOM 730 C CA . THR A 1 92 ? -14.304 3.424 20.162 1.00 98.19 92 THR A CA 1
ATOM 731 C C . THR A 1 92 ? -13.144 2.992 21.063 1.00 98.19 92 THR A C 1
ATOM 733 O O . THR A 1 92 ? -12.594 1.904 20.886 1.00 98.19 92 THR A O 1
ATOM 736 N N . ALA A 1 93 ? -12.798 3.808 22.064 1.00 98.44 93 ALA A N 1
ATOM 737 C CA . ALA A 1 93 ? -11.802 3.433 23.072 1.00 98.44 93 ALA A CA 1
ATOM 738 C C . ALA A 1 93 ? -12.193 2.130 23.797 1.00 98.44 93 ALA A C 1
ATOM 740 O O . ALA A 1 93 ? -11.411 1.188 23.827 1.00 98.44 93 ALA A O 1
ATOM 741 N N . GLN A 1 94 ? -13.451 2.020 24.244 1.00 98.44 94 GLN A N 1
ATOM 742 C CA . GLN A 1 94 ? -13.981 0.804 24.872 1.00 98.44 94 GLN A CA 1
ATOM 743 C C . GLN A 1 94 ? -13.874 -0.419 23.952 1.00 98.44 94 GLN A C 1
ATOM 745 O O . GLN A 1 94 ? -13.545 -1.517 24.402 1.00 98.44 94 GLN A O 1
ATOM 750 N N . ARG A 1 95 ? -14.135 -0.250 22.648 1.00 98.25 95 ARG A N 1
ATOM 751 C CA . ARG A 1 95 ? -13.995 -1.352 21.694 1.00 98.25 95 ARG A CA 1
ATOM 752 C C . ARG A 1 95 ? -12.536 -1.769 21.533 1.00 98.25 95 ARG A C 1
ATOM 754 O O . ARG A 1 95 ? -12.264 -2.968 21.511 1.00 98.25 95 ARG A O 1
ATOM 761 N N . ALA A 1 96 ? -11.618 -0.809 21.449 1.00 98.50 96 ALA A N 1
ATOM 762 C CA . ALA A 1 96 ? -10.189 -1.087 21.406 1.00 98.50 96 ALA A CA 1
ATOM 763 C C . ALA A 1 96 ? -9.715 -1.801 22.682 1.00 98.50 96 ALA A C 1
ATOM 765 O O . ALA A 1 96 ? -8.992 -2.786 22.575 1.00 98.50 96 ALA A O 1
ATOM 766 N N . ASP A 1 97 ? -10.175 -1.383 23.866 1.00 98.56 97 ASP A N 1
ATOM 767 C CA . ASP A 1 97 ? -9.874 -2.056 25.137 1.00 98.56 97 ASP A CA 1
ATOM 768 C C . ASP A 1 97 ? -10.371 -3.506 25.148 1.00 98.56 97 ASP A C 1
ATOM 770 O O . ASP A 1 97 ? -9.605 -4.414 25.469 1.00 98.56 97 ASP A O 1
ATOM 774 N N . ALA A 1 98 ? -11.610 -3.749 24.708 1.00 98.12 98 ALA A N 1
ATOM 775 C CA . ALA A 1 98 ? -12.149 -5.103 24.586 1.00 98.12 98 ALA A CA 1
ATOM 776 C C . ALA A 1 98 ? -11.330 -5.970 23.611 1.00 98.12 98 ALA A C 1
ATOM 778 O O . ALA A 1 98 ? -11.089 -7.146 23.875 1.00 98.12 98 ALA A O 1
ATOM 779 N N . MET A 1 99 ? -10.872 -5.398 22.492 1.00 98.12 99 MET A N 1
ATOM 780 C CA . MET A 1 99 ? -10.022 -6.116 21.537 1.00 98.12 99 MET A CA 1
ATOM 781 C C . MET A 1 99 ? -8.619 -6.382 22.068 1.00 98.12 99 MET A C 1
ATOM 783 O O . MET A 1 99 ? -8.027 -7.388 21.703 1.00 98.12 99 MET A O 1
ATOM 787 N N . LEU A 1 100 ? -8.070 -5.501 22.901 1.00 97.94 100 LEU A N 1
ATOM 788 C CA . LEU A 1 100 ? -6.766 -5.712 23.525 1.00 97.94 100 LEU A CA 1
ATOM 789 C C . LEU A 1 100 ? -6.830 -6.790 24.608 1.00 97.94 100 LEU A C 1
ATOM 791 O O . LEU A 1 100 ? -5.903 -7.593 24.704 1.00 97.94 100 LEU A O 1
ATOM 795 N N . ALA A 1 101 ? -7.923 -6.835 25.374 1.00 97.56 101 ALA A N 1
ATOM 796 C CA . ALA A 1 101 ? -8.149 -7.847 26.404 1.00 97.56 101 ALA A CA 1
ATOM 797 C C . ALA A 1 101 ? -8.230 -9.272 25.825 1.00 97.56 101 ALA A C 1
ATOM 799 O O . ALA A 1 101 ? -7.727 -10.206 26.443 1.00 97.56 101 ALA A O 1
ATOM 800 N N . ASP A 1 102 ? -8.793 -9.428 24.621 1.00 95.75 102 ASP A N 1
ATOM 801 C CA . ASP A 1 102 ? -8.869 -10.707 23.900 1.00 95.75 102 ASP A CA 1
ATOM 802 C C . ASP A 1 102 ? -8.230 -10.628 22.503 1.00 95.75 102 ASP A C 1
ATOM 804 O O . ASP A 1 102 ? -8.763 -11.072 21.482 1.00 95.75 102 ASP A O 1
ATOM 808 N N . LEU A 1 103 ? -7.036 -10.036 22.440 1.00 95.31 103 LEU A N 1
ATOM 809 C CA . LEU A 1 103 ? -6.300 -9.891 21.185 1.00 95.31 103 LEU A CA 1
ATOM 810 C C . LEU A 1 103 ? -6.086 -11.217 20.424 1.00 95.31 103 LEU A C 1
ATOM 812 O O . LEU A 1 103 ? -6.172 -11.193 19.192 1.00 95.31 103 LEU A O 1
ATOM 816 N N . PRO A 1 104 ? -5.835 -12.376 21.078 1.00 94.62 104 PRO A N 1
ATOM 817 C CA . PRO A 1 104 ? -5.689 -13.653 20.384 1.00 94.62 104 PRO A CA 1
ATOM 818 C C . PRO A 1 104 ? -6.897 -14.041 19.523 1.00 94.62 104 PRO A C 1
ATOM 820 O O . PRO A 1 104 ? -6.699 -14.655 18.471 1.00 94.62 104 PRO A O 1
ATOM 823 N N . ALA A 1 105 ? -8.121 -13.691 19.930 1.00 93.75 105 ALA A N 1
ATOM 824 C CA . ALA A 1 105 ? -9.317 -13.958 19.136 1.00 93.75 105 ALA A CA 1
ATOM 825 C C . ALA A 1 105 ? -9.355 -13.113 17.853 1.00 93.75 105 ALA A C 1
ATOM 827 O O . ALA A 1 105 ? -9.709 -13.619 16.790 1.00 93.75 105 ALA A O 1
ATOM 828 N N . PHE A 1 106 ? -8.913 -11.854 17.920 1.00 94.31 106 PHE A N 1
ATOM 829 C CA . PHE A 1 106 ? -9.002 -10.908 16.800 1.00 94.31 106 PHE A CA 1
ATOM 830 C C . PHE A 1 106 ? -7.865 -11.007 15.780 1.00 94.31 106 PHE A C 1
ATOM 832 O O . PHE A 1 106 ? -7.987 -10.444 14.694 1.00 94.31 106 PHE A O 1
ATOM 839 N N . VAL A 1 107 ? -6.760 -11.690 16.093 1.00 93.06 107 VAL A N 1
ATOM 840 C CA . VAL A 1 107 ? -5.632 -11.855 15.153 1.00 93.06 107 VAL A CA 1
ATOM 841 C C . VAL A 1 107 ? -5.649 -13.183 14.395 1.00 93.06 107 VAL A C 1
ATOM 843 O O . VAL A 1 107 ? -4.893 -13.325 13.435 1.00 93.06 107 VAL A O 1
ATOM 846 N N . ARG A 1 108 ? -6.470 -14.152 14.824 1.00 85.12 108 ARG A N 1
ATOM 847 C CA . ARG A 1 108 ? -6.425 -15.550 14.358 1.00 85.12 108 ARG A CA 1
ATOM 848 C C . ARG A 1 108 ? -6.883 -15.732 12.910 1.00 85.12 108 ARG A C 1
ATOM 850 O O . ARG A 1 108 ? -6.355 -16.595 12.223 1.00 85.12 108 ARG A O 1
ATOM 857 N N . SER A 1 109 ? -7.855 -14.941 12.466 1.00 79.38 109 SER A N 1
ATOM 858 C CA . SER A 1 109 ? -8.484 -15.052 11.143 1.00 79.38 109 SER A CA 1
ATOM 859 C C . SER A 1 109 ? -7.651 -14.477 9.998 1.00 79.38 109 SER A C 1
ATOM 861 O O . SER A 1 109 ? -7.953 -14.739 8.838 1.00 79.38 109 SER A O 1
ATOM 863 N N . ALA A 1 110 ? -6.638 -13.664 10.299 1.00 88.38 110 ALA A N 1
ATOM 864 C CA . ALA A 1 110 ? -5.841 -12.984 9.288 1.00 88.38 110 ALA A CA 1
ATOM 865 C C . ALA A 1 110 ? -4.621 -13.803 8.864 1.00 88.38 110 ALA A C 1
ATOM 867 O O . ALA A 1 110 ? -3.906 -14.370 9.696 1.00 88.38 110 ALA A O 1
ATOM 868 N N . ASN A 1 111 ? -4.323 -13.770 7.566 1.00 91.38 111 ASN A N 1
ATOM 869 C CA . ASN A 1 111 ? -3.111 -14.353 7.012 1.00 91.38 111 ASN A CA 1
ATOM 870 C C . ASN A 1 111 ? -1.922 -13.389 7.164 1.00 91.38 111 ASN A C 1
ATOM 872 O O . ASN A 1 111 ? -1.558 -12.643 6.258 1.00 91.38 111 ASN A O 1
ATOM 876 N N . TRP A 1 112 ? -1.340 -13.361 8.358 1.00 92.94 112 TRP A N 1
ATOM 877 C CA . TRP A 1 112 ? -0.163 -12.543 8.644 1.00 92.94 112 TRP A CA 1
ATOM 878 C C . TRP A 1 112 ? 1.086 -13.091 7.935 1.00 92.94 112 TRP A C 1
ATOM 880 O O . TRP A 1 112 ? 1.401 -14.276 8.105 1.00 92.94 112 TRP A O 1
ATOM 890 N N . PRO A 1 113 ? 1.843 -12.248 7.208 1.00 91.75 113 PRO A N 1
ATOM 891 C CA . PRO A 1 113 ? 3.019 -12.692 6.467 1.00 91.75 113 PRO A CA 1
ATOM 892 C C . PRO A 1 113 ? 4.118 -13.200 7.406 1.00 91.75 113 PRO A C 1
ATOM 894 O O . PRO A 1 113 ? 4.323 -12.659 8.493 1.00 91.75 113 PRO A O 1
ATOM 897 N N . ALA A 1 114 ? 4.851 -14.229 6.975 1.00 88.75 114 ALA A N 1
ATOM 898 C CA . ALA A 1 114 ? 5.945 -14.810 7.757 1.00 88.75 114 ALA A CA 1
ATOM 899 C C . ALA A 1 114 ? 7.109 -13.828 7.969 1.00 88.75 114 ALA A C 1
ATOM 901 O O . ALA A 1 114 ? 7.754 -13.846 9.015 1.00 88.75 114 ALA A O 1
ATOM 902 N N . GLN A 1 115 ? 7.357 -12.956 6.992 1.00 86.75 115 GLN A N 1
ATOM 903 C CA . GLN A 1 115 ? 8.423 -11.961 7.030 1.00 86.75 115 GLN A CA 1
ATOM 904 C C . GLN A 1 115 ? 7.878 -10.587 6.654 1.00 86.75 115 GLN A C 1
ATOM 906 O O . GLN A 1 115 ? 7.051 -10.477 5.747 1.00 86.75 115 GLN A O 1
ATOM 911 N N . VAL A 1 116 ? 8.347 -9.549 7.345 1.00 88.94 116 VAL A N 1
ATOM 912 C CA . VAL A 1 116 ? 7.964 -8.156 7.073 1.00 88.94 116 VAL A CA 1
ATOM 913 C C . VAL A 1 116 ? 9.179 -7.240 7.074 1.00 88.94 116 VAL A C 1
ATOM 915 O O . VAL A 1 116 ? 10.066 -7.387 7.913 1.00 88.94 116 VAL A O 1
ATOM 918 N N . GLY A 1 117 ? 9.212 -6.302 6.132 1.00 88.81 117 GLY A N 1
ATOM 919 C CA . GLY A 1 117 ? 10.155 -5.186 6.134 1.00 88.81 117 GLY A CA 1
ATOM 920 C C . GLY A 1 117 ? 9.537 -3.955 6.784 1.00 88.81 117 GLY A C 1
ATOM 921 O O . GLY A 1 117 ? 9.112 -3.991 7.937 1.00 88.81 117 GLY A O 1
ATOM 922 N N . LYS A 1 118 ? 9.446 -2.858 6.024 1.00 91.38 118 LYS A N 1
ATOM 923 C CA . LYS A 1 118 ? 8.795 -1.613 6.469 1.00 91.38 118 LYS A CA 1
ATOM 924 C C . LYS A 1 118 ? 7.339 -1.870 6.875 1.00 91.38 118 LYS A C 1
ATOM 926 O O . LYS A 1 118 ? 6.616 -2.561 6.158 1.00 91.38 118 LYS A O 1
ATOM 931 N N . VAL A 1 119 ? 6.886 -1.257 7.968 1.00 94.25 119 VAL A N 1
ATOM 932 C CA . VAL A 1 119 ? 5.500 -1.391 8.441 1.00 94.25 119 VAL A CA 1
ATOM 933 C C . VAL A 1 119 ? 4.840 -0.021 8.574 1.00 94.25 119 VAL A C 1
ATOM 935 O O . VAL A 1 119 ? 5.438 0.882 9.150 1.00 94.25 119 VAL A O 1
ATOM 938 N N . LEU A 1 120 ? 3.600 0.131 8.098 1.00 97.25 120 LEU A N 1
ATOM 939 C CA . LEU A 1 120 ? 2.771 1.321 8.340 1.00 97.25 120 LEU A CA 1
ATOM 940 C C . LEU A 1 120 ? 1.472 0.947 9.062 1.00 97.25 120 LEU A C 1
ATOM 942 O O . LEU A 1 120 ? 0.738 0.069 8.604 1.00 97.25 120 LEU A O 1
ATOM 946 N N . LEU A 1 121 ? 1.156 1.658 10.151 1.00 97.81 121 LEU A N 1
ATOM 947 C CA . LEU A 1 121 ? -0.158 1.617 10.807 1.00 97.81 121 LEU A CA 1
ATOM 948 C C . LEU A 1 121 ? -0.974 2.835 10.371 1.00 97.81 121 LEU A C 1
ATOM 950 O O . LEU A 1 121 ? -0.730 3.960 10.819 1.00 97.81 121 LEU A O 1
ATOM 954 N N . ALA A 1 122 ? -1.943 2.601 9.494 1.00 98.12 122 ALA A N 1
ATOM 955 C CA . ALA A 1 122 ? -2.781 3.628 8.901 1.00 98.12 122 ALA A CA 1
ATOM 956 C C . ALA A 1 122 ? -4.172 3.632 9.547 1.00 98.12 122 ALA A C 1
ATOM 958 O O . ALA A 1 122 ? -5.018 2.776 9.275 1.00 98.12 122 ALA A O 1
ATOM 959 N N . GLY A 1 123 ? -4.417 4.618 10.411 1.00 96.56 123 GLY A N 1
ATOM 960 C CA . GLY A 1 123 ? -5.698 4.789 11.081 1.00 96.56 123 GLY A CA 1
ATOM 961 C C . GLY A 1 123 ? -5.683 5.752 12.267 1.00 96.56 123 GLY A C 1
ATOM 962 O O . GLY A 1 123 ? -4.654 6.281 12.698 1.00 96.56 123 GLY A O 1
ATOM 963 N N . GLY A 1 124 ? -6.873 5.942 12.842 1.00 96.00 124 GLY A N 1
ATOM 964 C CA . GLY A 1 124 ? -7.052 6.713 14.070 1.00 96.00 124 GLY A CA 1
ATOM 965 C C . GLY A 1 124 ? -6.313 6.109 15.270 1.00 96.00 124 GLY A C 1
ATOM 966 O O . GLY A 1 124 ? -5.907 4.947 15.253 1.00 96.00 124 GLY A O 1
ATOM 967 N N . LYS A 1 125 ? -6.168 6.904 16.338 1.00 96.56 125 LYS A N 1
ATOM 968 C CA . LYS A 1 125 ? -5.435 6.541 17.566 1.00 96.56 125 LYS A CA 1
ATOM 969 C C . LYS A 1 125 ? -5.811 5.152 18.105 1.00 96.56 125 LYS A C 1
ATOM 971 O O . LYS A 1 125 ? -4.924 4.341 18.354 1.00 96.56 125 LYS A O 1
ATOM 976 N N . GLU A 1 126 ? -7.108 4.867 18.219 1.00 98.06 126 GLU A N 1
ATOM 977 C CA . GLU A 1 126 ? -7.592 3.598 18.778 1.00 98.06 126 GLU A CA 1
ATOM 978 C C . GLU A 1 126 ? -7.263 2.393 17.886 1.00 98.06 126 GLU A C 1
ATOM 980 O O . GLU A 1 126 ? -6.837 1.354 18.384 1.00 98.06 126 GLU A O 1
ATOM 985 N N . TYR A 1 127 ? -7.338 2.547 16.558 1.00 98.25 127 TYR A N 1
ATOM 986 C CA . TYR A 1 127 ? -6.882 1.507 15.629 1.00 98.25 127 TYR A CA 1
ATOM 987 C C . TYR A 1 127 ? -5.384 1.247 15.775 1.00 98.25 127 TYR A C 1
ATOM 989 O O . TYR A 1 127 ? -4.973 0.097 15.917 1.00 98.25 127 TYR A O 1
ATOM 997 N N . ARG A 1 128 ? -4.563 2.306 15.779 1.00 97.50 128 ARG A N 1
ATOM 998 C CA . ARG A 1 128 ? -3.101 2.174 15.864 1.00 97.50 128 ARG A CA 1
ATOM 999 C C . ARG A 1 128 ? -2.651 1.504 17.157 1.00 97.50 128 ARG A C 1
ATOM 1001 O O . ARG A 1 128 ? -1.715 0.710 17.129 1.00 97.50 128 ARG A O 1
ATOM 1008 N N . ARG A 1 129 ? -3.339 1.752 18.277 1.00 97.00 129 ARG A N 1
ATOM 1009 C CA . ARG A 1 129 ? -3.070 1.067 19.552 1.00 97.00 129 ARG A CA 1
ATOM 1010 C C . ARG A 1 129 ? -3.268 -0.450 19.440 1.00 97.00 129 ARG A C 1
ATOM 1012 O O . ARG A 1 129 ? -2.385 -1.200 19.853 1.00 97.00 129 ARG A O 1
ATOM 1019 N N . VAL A 1 130 ? -4.370 -0.898 18.836 1.00 98.06 130 VAL A N 1
ATOM 1020 C CA . VAL A 1 130 ? -4.640 -2.330 18.597 1.00 98.06 130 VAL A CA 1
ATOM 1021 C C . VAL A 1 130 ? -3.653 -2.921 17.582 1.00 98.06 130 VAL A C 1
ATOM 1023 O O . VAL A 1 130 ? -3.112 -4.001 17.810 1.00 98.06 130 VAL A O 1
ATOM 1026 N N . MET A 1 131 ? -3.355 -2.201 16.495 1.00 97.25 131 MET A N 1
ATOM 1027 C CA . MET A 1 131 ? -2.364 -2.607 15.486 1.00 97.25 131 MET A CA 1
ATOM 1028 C C . MET A 1 131 ? -0.971 -2.810 16.084 1.00 97.25 131 MET A C 1
ATOM 1030 O O . MET A 1 131 ? -0.332 -3.822 15.804 1.00 97.25 131 MET A O 1
ATOM 1034 N N . ARG A 1 132 ? -0.521 -1.896 16.952 1.00 95.00 132 ARG A N 1
ATOM 1035 C CA . ARG A 1 132 ? 0.766 -2.017 17.647 1.00 95.00 132 ARG A CA 1
ATOM 1036 C C . ARG A 1 132 ? 0.818 -3.277 18.507 1.00 95.00 132 ARG A C 1
ATOM 1038 O O . ARG A 1 132 ? 1.792 -4.021 18.434 1.00 95.00 132 ARG A O 1
ATOM 1045 N N . ALA A 1 133 ? -0.227 -3.527 19.296 1.00 94.69 133 ALA A N 1
ATOM 1046 C CA . ALA A 1 133 ? -0.294 -4.710 20.149 1.00 94.69 133 ALA A CA 1
ATOM 1047 C C . ALA A 1 133 ? -0.299 -6.007 19.323 1.00 94.69 133 ALA A C 1
ATOM 1049 O O . ALA A 1 133 ? 0.398 -6.963 19.663 1.00 94.69 133 ALA A O 1
ATOM 1050 N N . ALA A 1 134 ? -1.031 -6.027 18.204 1.00 94.75 134 ALA A N 1
ATOM 1051 C CA . ALA A 1 134 ? -1.053 -7.164 17.290 1.00 94.75 134 ALA A CA 1
ATOM 1052 C C . ALA A 1 134 ? 0.321 -7.422 16.662 1.00 94.75 134 ALA A C 1
ATOM 1054 O O . ALA A 1 134 ? 0.778 -8.560 16.661 1.00 94.75 134 ALA A O 1
ATOM 1055 N N . LEU A 1 135 ? 1.015 -6.381 16.195 1.00 92.38 135 LEU A N 1
ATOM 1056 C CA . LEU A 1 135 ? 2.366 -6.521 15.647 1.00 92.38 135 LEU A CA 1
ATOM 1057 C C . LEU A 1 135 ? 3.359 -7.052 16.675 1.00 92.38 135 LEU A C 1
ATOM 1059 O O . LEU A 1 135 ? 4.068 -8.011 16.380 1.00 92.38 135 LEU A O 1
ATOM 1063 N N . ALA A 1 136 ? 3.369 -6.478 17.880 1.00 90.44 136 ALA A N 1
ATOM 1064 C CA . ALA A 1 136 ? 4.242 -6.928 18.962 1.00 90.44 136 ALA A CA 1
ATOM 1065 C C . ALA A 1 136 ? 4.001 -8.406 19.303 1.00 90.44 136 ALA A C 1
ATOM 1067 O O . ALA A 1 136 ? 4.950 -9.148 19.541 1.00 90.44 136 ALA A O 1
ATOM 1068 N N . ARG A 1 137 ? 2.736 -8.849 19.261 1.00 90.19 137 ARG A N 1
ATOM 1069 C CA . ARG A 1 137 ? 2.371 -10.257 19.442 1.00 90.19 137 ARG A CA 1
ATOM 1070 C C . ARG A 1 137 ? 2.858 -11.148 18.297 1.00 90.19 137 ARG A C 1
ATOM 1072 O O . ARG A 1 137 ? 3.235 -12.285 18.553 1.00 90.19 137 ARG A O 1
ATOM 1079 N N . GLN A 1 138 ? 2.785 -10.682 17.051 1.00 90.31 138 GLN A N 1
ATOM 1080 C CA . GLN A 1 138 ? 3.055 -11.527 15.885 1.00 90.31 138 GLN A CA 1
ATOM 1081 C C . GLN A 1 138 ? 4.537 -11.638 15.524 1.00 90.31 138 GLN A C 1
ATOM 1083 O O . GLN A 1 138 ? 4.931 -12.691 15.032 1.00 90.31 138 GLN A O 1
ATOM 1088 N N . TYR A 1 139 ? 5.337 -10.595 15.764 1.00 86.81 139 TYR A N 1
ATOM 1089 C CA . TYR A 1 139 ? 6.727 -10.497 15.287 1.00 86.81 139 TYR A CA 1
ATOM 1090 C C . TYR A 1 139 ? 7.764 -10.277 16.401 1.00 86.81 139 TYR A C 1
ATOM 1092 O O . TYR A 1 139 ? 8.932 -10.039 16.102 1.00 86.81 139 TYR A O 1
ATOM 1100 N N . ASN A 1 140 ? 7.359 -10.361 17.674 1.00 73.06 140 ASN A N 1
ATOM 1101 C CA . ASN A 1 140 ? 8.144 -9.924 18.833 1.00 73.06 140 ASN A CA 1
ATOM 1102 C C . ASN A 1 140 ? 8.511 -8.421 18.796 1.00 73.06 140 ASN A C 1
ATOM 1104 O O . ASN A 1 140 ? 8.324 -7.703 17.818 1.00 73.06 140 ASN A O 1
ATOM 1108 N N . THR A 1 141 ? 8.955 -7.900 19.936 1.00 59.53 141 THR A N 1
ATOM 1109 C CA . THR A 1 141 ? 8.934 -6.472 20.302 1.00 59.53 141 THR A CA 1
ATOM 1110 C C . THR A 1 141 ? 9.966 -5.571 19.617 1.00 59.53 141 THR A C 1
ATOM 1112 O O . THR A 1 141 ? 9.978 -4.370 19.886 1.00 59.53 141 THR A O 1
ATOM 1115 N N . THR A 1 142 ? 10.805 -6.082 18.714 1.00 61.06 142 THR A N 1
ATOM 1116 C CA . THR A 1 142 ? 11.887 -5.298 18.094 1.00 61.06 142 THR A CA 1
ATOM 1117 C C . THR A 1 142 ? 11.661 -5.136 16.592 1.00 61.06 142 THR A C 1
ATOM 1119 O O . THR A 1 142 ? 12.311 -5.774 15.770 1.00 61.06 142 THR A O 1
ATOM 1122 N N . LEU A 1 143 ? 10.721 -4.260 16.230 1.00 63.97 143 LEU A N 1
ATOM 1123 C CA . LEU A 1 143 ? 10.497 -3.822 14.849 1.00 63.97 143 LEU A CA 1
ATOM 1124 C C . LEU A 1 143 ? 11.073 -2.403 14.672 1.00 63.97 143 LEU A C 1
ATOM 1126 O O . LEU A 1 143 ? 10.425 -1.440 15.081 1.00 63.97 143 LEU A O 1
ATOM 1130 N N . PRO A 1 144 ? 12.275 -2.235 14.090 1.00 55.62 144 PRO A N 1
ATOM 1131 C CA . PRO A 1 144 ? 12.949 -0.935 14.016 1.00 55.62 144 PRO A CA 1
ATOM 1132 C C . PRO A 1 144 ? 12.336 0.056 13.005 1.00 55.62 144 PRO A C 1
ATOM 1134 O O . PRO A 1 144 ? 12.736 1.215 12.991 1.00 55.62 144 PRO A O 1
ATOM 1137 N N . ALA A 1 145 ? 11.371 -0.355 12.170 1.00 75.06 145 ALA A N 1
ATOM 1138 C CA . ALA A 1 145 ? 10.828 0.474 11.085 1.00 75.06 145 ALA A CA 1
ATOM 1139 C C . ALA A 1 145 ? 9.284 0.515 11.035 1.00 75.06 145 ALA A C 1
ATOM 1141 O O . ALA A 1 145 ? 8.687 0.348 9.966 1.00 75.06 145 ALA A O 1
ATOM 1142 N N . ILE A 1 146 ? 8.625 0.730 12.182 1.00 88.56 146 ILE A N 1
ATOM 1143 C CA . ILE A 1 146 ? 7.177 1.005 12.229 1.00 88.56 146 ILE A CA 1
ATOM 1144 C C . ILE A 1 146 ? 6.931 2.505 12.031 1.00 88.56 146 ILE A C 1
ATOM 1146 O O . ILE A 1 146 ? 7.402 3.330 12.810 1.00 88.56 146 ILE A O 1
ATOM 1150 N N . GLN A 1 147 ? 6.136 2.843 11.021 1.00 94.75 147 GLN A N 1
ATOM 1151 C CA . GLN A 1 147 ? 5.576 4.172 10.796 1.00 94.75 147 GLN A CA 1
ATOM 1152 C C . GLN A 1 147 ? 4.099 4.198 11.186 1.00 94.75 147 GLN A C 1
ATOM 1154 O O . GLN A 1 147 ? 3.398 3.185 11.139 1.00 94.75 147 GLN A O 1
ATOM 1159 N N . GLU A 1 148 ? 3.600 5.378 11.539 1.00 96.56 148 GLU A N 1
ATOM 1160 C CA . GLU A 1 148 ? 2.209 5.570 11.928 1.00 96.56 148 GLU A CA 1
ATOM 1161 C C . GLU A 1 148 ? 1.646 6.844 11.348 1.00 96.56 148 GLU A C 1
ATOM 1163 O O . GLU A 1 148 ? 2.270 7.900 11.430 1.00 96.56 148 GLU A O 1
ATOM 1168 N N . THR A 1 149 ? 0.417 6.760 10.854 1.00 97.69 149 THR A N 1
ATOM 1169 C CA . THR A 1 149 ? -0.292 7.955 10.422 1.00 97.69 149 THR A CA 1
ATOM 1170 C C . THR A 1 149 ? -0.627 8.844 11.618 1.00 97.69 149 THR A C 1
ATOM 1172 O O . THR A 1 149 ? -1.230 8.393 12.598 1.00 97.69 149 THR A O 1
ATOM 1175 N N . THR A 1 150 ? -0.303 10.129 11.525 1.00 96.12 150 THR A N 1
ATOM 1176 C CA . THR A 1 150 ? -0.587 11.141 12.554 1.00 96.12 150 THR A CA 1
ATOM 1177 C C . THR A 1 150 ? -1.311 12.356 11.968 1.00 96.12 150 THR A C 1
ATOM 1179 O O . THR A 1 150 ? -1.396 12.519 10.752 1.00 96.12 150 THR A O 1
ATOM 1182 N N . GLY A 1 151 ? -1.882 13.197 12.834 1.00 95.81 151 GLY A N 1
ATOM 1183 C CA . GLY A 1 151 ? -2.640 14.380 12.419 1.00 95.81 151 GLY A CA 1
ATOM 1184 C C . GLY A 1 151 ? -4.046 14.072 11.891 1.00 95.81 151 GLY A C 1
ATOM 1185 O O . GLY A 1 151 ? -4.589 12.982 12.087 1.00 95.81 151 GLY A O 1
ATOM 1186 N N . GLY A 1 152 ? -4.656 15.073 11.253 1.00 95.00 152 GLY A N 1
ATOM 1187 C CA . GLY A 1 152 ? -5.980 14.982 10.631 1.00 95.00 152 GLY A CA 1
ATOM 1188 C C . GLY A 1 152 ? -5.996 14.132 9.356 1.00 95.00 152 GLY A C 1
ATOM 1189 O O . GLY A 1 152 ? -4.952 13.777 8.815 1.00 95.00 152 GLY A O 1
ATOM 1190 N N . ILE A 1 153 ? -7.194 13.826 8.849 1.00 94.38 153 ILE A N 1
ATOM 1191 C CA . ILE A 1 153 ? -7.376 12.854 7.758 1.00 94.38 153 ILE A CA 1
ATOM 1192 C C . ILE A 1 153 ? -6.575 13.189 6.488 1.00 94.38 153 ILE A C 1
ATOM 1194 O O . ILE A 1 153 ? -6.005 12.289 5.884 1.00 94.38 153 ILE A O 1
ATOM 1198 N N . GLY A 1 154 ? -6.450 14.468 6.118 1.00 96.00 154 GLY A N 1
ATOM 1199 C CA . GLY A 1 154 ? -5.638 14.889 4.968 1.00 96.00 154 GLY A CA 1
ATOM 1200 C C . GLY A 1 154 ? -4.146 14.582 5.137 1.00 96.00 154 GLY A C 1
ATOM 1201 O O . GLY A 1 154 ? -3.517 14.046 4.228 1.00 96.00 154 GLY A O 1
ATOM 1202 N N . MET A 1 155 ? -3.592 14.827 6.330 1.00 97.06 155 MET A N 1
ATOM 1203 C CA . MET A 1 155 ? -2.200 14.482 6.644 1.00 97.06 155 MET A CA 1
ATOM 1204 C C . MET A 1 155 ? -1.984 12.968 6.620 1.00 97.06 155 MET A C 1
ATOM 1206 O O . MET A 1 155 ? -0.971 12.507 6.099 1.00 97.06 155 MET A O 1
ATOM 1210 N N . GLN A 1 156 ? -2.927 12.189 7.159 1.00 97.62 156 GLN A N 1
ATOM 1211 C CA . GLN A 1 156 ? -2.832 10.725 7.156 1.00 97.62 156 GLN A CA 1
ATOM 1212 C C . GLN A 1 156 ? -2.863 10.152 5.732 1.00 97.62 156 GLN A C 1
ATOM 1214 O O . GLN A 1 156 ? -2.107 9.227 5.440 1.00 97.62 156 GLN A O 1
ATOM 1219 N N . ARG A 1 157 ? -3.679 10.727 4.837 1.00 97.62 157 ARG A N 1
ATOM 1220 C CA . ARG A 1 157 ? -3.709 10.369 3.407 1.00 97.62 157 ARG A CA 1
ATOM 1221 C C . ARG A 1 157 ? -2.371 10.650 2.730 1.00 97.62 157 ARG A C 1
ATOM 1223 O O . ARG A 1 157 ? -1.844 9.772 2.059 1.00 97.62 157 ARG A O 1
ATOM 1230 N N . SER A 1 158 ? -1.800 11.834 2.963 1.00 97.50 158 SER A N 1
ATOM 1231 C CA . SER A 1 158 ? -0.478 12.203 2.439 1.00 97.50 158 SER A CA 1
ATOM 1232 C C . SER A 1 158 ? 0.624 11.253 2.929 1.00 97.50 158 SER A C 1
ATOM 1234 O O . SER A 1 158 ? 1.433 10.789 2.131 1.00 97.50 158 SER A O 1
ATOM 1236 N N . GLN A 1 159 ? 0.611 10.886 4.215 1.00 98.19 159 GLN A N 1
ATOM 1237 C CA . GLN A 1 159 ? 1.545 9.907 4.789 1.00 98.19 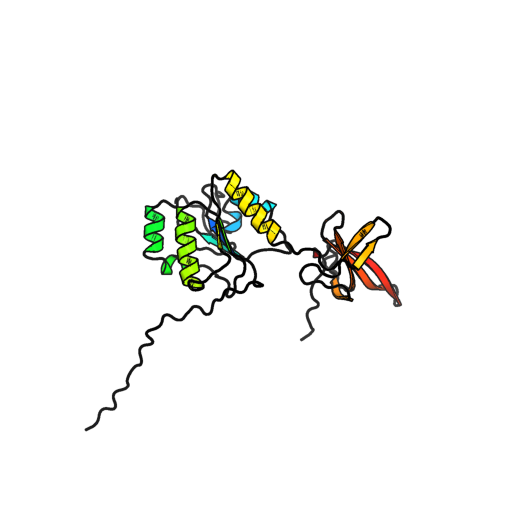159 GLN A CA 1
ATOM 1238 C C . GLN A 1 159 ? 1.379 8.508 4.177 1.00 98.19 159 GLN A C 1
ATOM 1240 O O . GLN A 1 159 ? 2.376 7.849 3.891 1.00 98.19 159 GLN A O 1
ATOM 1245 N N . LEU A 1 160 ? 0.139 8.055 3.953 1.00 97.94 160 LEU A N 1
ATOM 1246 C CA . LEU A 1 160 ? -0.128 6.781 3.279 1.00 97.94 160 LEU A CA 1
ATOM 1247 C C . LEU A 1 160 ? 0.394 6.791 1.835 1.00 97.94 160 LEU A C 1
ATOM 1249 O O . LEU A 1 160 ? 1.055 5.836 1.433 1.00 97.94 160 LEU A O 1
ATOM 1253 N N . GLY A 1 161 ? 0.132 7.864 1.084 1.00 96.62 161 GLY A N 1
ATOM 1254 C CA . GLY A 1 161 ? 0.642 8.027 -0.278 1.00 96.62 161 GLY A CA 1
ATOM 1255 C C . GLY A 1 161 ? 2.169 7.992 -0.317 1.00 96.62 161 GLY A C 1
ATOM 1256 O O . GLY A 1 161 ? 2.745 7.154 -1.003 1.00 96.62 161 GLY A O 1
ATOM 1257 N N . ALA A 1 162 ? 2.827 8.794 0.527 1.00 96.12 162 ALA A N 1
ATOM 1258 C CA . ALA A 1 162 ? 4.286 8.827 0.629 1.00 96.12 162 ALA A CA 1
ATOM 1259 C C . ALA A 1 162 ? 4.895 7.467 1.012 1.00 96.12 162 ALA A C 1
ATOM 1261 O O . ALA A 1 162 ? 5.951 7.093 0.498 1.00 96.12 162 ALA A O 1
ATOM 1262 N N . PHE A 1 163 ? 4.238 6.710 1.897 1.00 96.06 163 PHE A N 1
ATOM 1263 C CA . PHE A 1 163 ? 4.670 5.358 2.236 1.00 96.06 163 PHE A CA 1
ATOM 1264 C C . PHE A 1 163 ? 4.611 4.432 1.021 1.00 96.06 163 PHE A C 1
ATOM 1266 O O . PHE A 1 163 ? 5.609 3.776 0.736 1.00 96.06 163 PHE A O 1
ATOM 1273 N N . LEU A 1 164 ? 3.479 4.399 0.308 1.00 95.25 164 LEU A N 1
ATOM 1274 C CA . LEU A 1 164 ? 3.270 3.540 -0.864 1.00 95.25 164 LEU A CA 1
ATOM 1275 C C . LEU A 1 164 ? 4.201 3.914 -2.024 1.00 95.25 164 LEU A C 1
ATOM 1277 O O . LEU A 1 164 ? 4.855 3.036 -2.583 1.00 95.25 164 LEU A O 1
ATOM 1281 N N . ASP A 1 165 ? 4.337 5.204 -2.328 1.00 91.56 165 ASP A N 1
ATOM 1282 C CA . ASP A 1 165 ? 5.267 5.694 -3.352 1.00 91.56 165 ASP A CA 1
ATOM 1283 C C . ASP A 1 165 ? 6.723 5.372 -2.977 1.00 91.56 165 ASP A C 1
ATOM 1285 O O . ASP A 1 165 ? 7.542 5.027 -3.828 1.00 91.56 165 ASP A O 1
ATOM 1289 N N . GLY A 1 166 ? 7.046 5.402 -1.680 1.00 90.50 166 GLY A N 1
ATOM 1290 C CA . GLY A 1 166 ? 8.351 5.020 -1.142 1.00 90.50 166 GLY A CA 1
ATOM 1291 C C . GLY A 1 166 ? 8.658 3.515 -1.171 1.00 90.50 166 GLY A C 1
ATOM 1292 O O . GLY A 1 166 ? 9.774 3.129 -0.796 1.00 90.50 166 GLY A O 1
ATOM 1293 N N . LEU A 1 167 ? 7.702 2.668 -1.574 1.00 89.56 167 LEU A N 1
ATOM 1294 C CA . LEU A 1 167 ? 7.929 1.243 -1.843 1.00 89.56 167 LEU A CA 1
ATOM 1295 C C . LEU A 1 167 ? 8.355 0.983 -3.289 1.00 89.56 167 LEU A C 1
ATOM 1297 O O . LEU A 1 167 ? 8.921 -0.077 -3.555 1.00 89.56 167 LEU A O 1
ATOM 1301 N N . ALA A 1 168 ? 8.081 1.913 -4.211 1.00 84.69 168 ALA A N 1
ATOM 1302 C CA . ALA A 1 168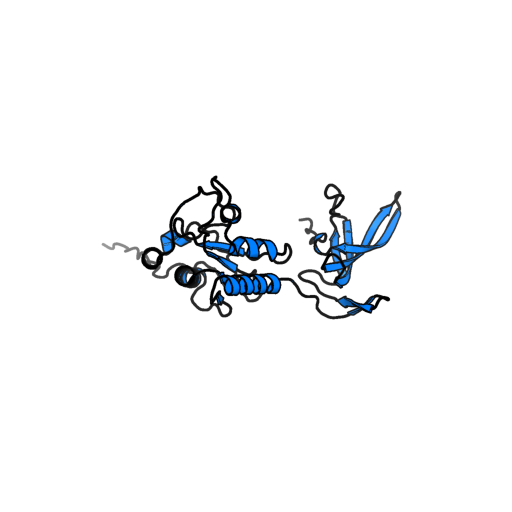 ? 8.425 1.745 -5.615 1.00 84.69 168 ALA A CA 1
ATOM 1303 C C . ALA A 1 168 ? 9.937 1.519 -5.777 1.00 84.69 168 ALA A C 1
ATOM 1305 O O . ALA A 1 168 ? 10.736 2.232 -5.151 1.00 84.69 168 ALA A O 1
ATOM 1306 N N . PRO A 1 169 ? 10.355 0.551 -6.615 1.00 85.56 169 PRO A N 1
ATOM 1307 C CA . PRO A 1 169 ? 11.755 0.408 -6.947 1.00 85.56 169 PRO A CA 1
ATOM 1308 C C . PRO A 1 169 ? 12.300 1.699 -7.543 1.00 85.56 169 PRO A C 1
ATOM 1310 O O . PRO A 1 169 ? 11.602 2.436 -8.243 1.00 85.56 169 PRO A O 1
ATOM 1313 N N . ARG A 1 170 ? 13.570 1.968 -7.258 1.00 88.88 170 ARG A N 1
ATOM 1314 C CA . ARG A 1 170 ? 14.281 3.111 -7.819 1.00 88.88 170 ARG A CA 1
ATOM 1315 C C . ARG A 1 170 ? 15.228 2.631 -8.896 1.00 88.88 170 ARG A C 1
ATOM 1317 O O . ARG A 1 170 ? 15.815 1.558 -8.777 1.00 88.88 170 ARG A O 1
ATOM 1324 N N . PHE A 1 171 ? 15.394 3.471 -9.904 1.00 91.75 171 PHE A N 1
ATOM 1325 C CA . PHE A 1 171 ? 16.522 3.360 -10.806 1.00 91.75 171 PHE A CA 1
ATOM 1326 C C . PHE A 1 171 ? 17.815 3.579 -10.030 1.00 91.75 171 PHE A C 1
ATOM 1328 O O . PHE A 1 171 ? 17.917 4.528 -9.246 1.00 91.75 171 PHE A O 1
ATOM 1335 N N . ASN A 1 172 ? 18.780 2.691 -10.228 1.00 90.75 172 ASN A N 1
ATOM 1336 C CA . ASN A 1 172 ? 20.064 2.758 -9.550 1.00 90.75 172 ASN A CA 1
ATOM 1337 C C . ASN A 1 172 ? 21.205 2.390 -10.500 1.00 90.75 172 ASN A C 1
ATOM 1339 O O . ASN A 1 172 ? 20.989 1.728 -11.516 1.00 90.75 172 ASN A O 1
ATOM 1343 N N . GLU A 1 173 ? 22.410 2.825 -10.140 1.00 92.94 173 GLU A N 1
ATOM 1344 C CA . GLU A 1 173 ? 23.645 2.625 -10.902 1.00 92.94 173 GLU A CA 1
ATOM 1345 C C . GLU A 1 173 ? 23.549 3.179 -12.333 1.00 92.94 173 GLU A C 1
ATOM 1347 O O . GLU A 1 173 ? 23.309 2.434 -13.288 1.00 92.94 173 GLU A O 1
ATOM 1352 N N . PRO A 1 174 ? 23.712 4.505 -12.493 1.00 94.69 174 PRO A N 1
ATOM 1353 C CA . PRO A 1 174 ? 23.746 5.138 -13.805 1.00 94.69 174 PRO A CA 1
ATOM 1354 C C . PRO A 1 174 ? 24.816 4.500 -14.698 1.00 94.69 174 PRO A C 1
ATOM 1356 O O . PRO A 1 174 ? 25.949 4.296 -14.265 1.00 94.69 174 PRO A O 1
ATOM 1359 N N . MET A 1 175 ? 24.465 4.213 -15.950 1.00 94.06 175 MET A N 1
ATOM 1360 C CA . MET A 1 175 ? 25.365 3.594 -16.934 1.00 94.06 175 MET A CA 1
ATOM 1361 C C . MET A 1 175 ? 25.605 4.452 -18.181 1.00 94.06 175 MET A C 1
ATOM 1363 O O . MET A 1 175 ? 26.486 4.138 -18.975 1.00 94.06 175 MET A O 1
ATOM 1367 N N . GLY A 1 176 ? 24.832 5.522 -18.377 1.00 94.94 176 GLY A N 1
ATOM 1368 C CA . GLY A 1 176 ? 24.957 6.381 -19.550 1.00 94.94 176 GLY A CA 1
ATOM 1369 C C . GLY A 1 176 ? 23.688 7.169 -19.834 1.00 94.94 176 GLY A C 1
ATOM 1370 O O . GLY A 1 176 ? 22.858 7.360 -18.947 1.00 94.94 176 GLY A O 1
ATOM 1371 N N . HIS A 1 177 ? 23.548 7.619 -21.079 1.00 96.44 177 HIS A N 1
ATOM 1372 C CA . HIS A 1 177 ? 22.374 8.344 -21.555 1.00 96.44 177 HIS A CA 1
ATOM 1373 C C . HIS A 1 177 ? 22.002 7.877 -22.964 1.00 96.44 177 HIS A C 1
ATOM 1375 O O . HIS A 1 177 ? 22.879 7.567 -23.772 1.00 96.44 177 HIS A O 1
ATOM 1381 N N . HIS A 1 178 ? 20.709 7.876 -23.282 1.00 92.06 178 HIS A N 1
ATOM 1382 C CA . HIS A 1 178 ? 20.257 7.841 -24.671 1.00 92.06 178 HIS A CA 1
ATOM 1383 C C . HIS A 1 178 ? 20.723 9.104 -25.424 1.00 92.06 178 HIS A C 1
ATOM 1385 O O . HIS A 1 178 ? 20.989 10.130 -24.791 1.00 92.06 178 HIS A O 1
ATOM 1391 N N . PRO A 1 179 ? 20.749 9.097 -26.774 1.00 92.25 179 PRO A N 1
ATOM 1392 C CA . PRO A 1 179 ? 21.126 10.274 -27.567 1.00 92.25 179 PRO A CA 1
ATOM 1393 C C . PRO A 1 179 ? 20.298 11.535 -27.273 1.00 92.25 179 PRO A C 1
ATOM 1395 O O . PRO A 1 179 ? 20.768 12.648 -27.472 1.00 92.25 179 PRO A O 1
ATOM 1398 N N . ASN A 1 180 ? 19.069 11.367 -26.776 1.00 90.69 180 ASN A N 1
ATOM 1399 C CA . ASN A 1 180 ? 18.185 12.461 -26.369 1.00 90.69 180 ASN A CA 1
ATOM 1400 C C . ASN A 1 180 ? 18.445 12.978 -24.936 1.00 90.69 180 ASN A C 1
ATOM 1402 O O . ASN A 1 180 ? 17.674 13.797 -24.444 1.00 90.69 180 ASN A O 1
ATOM 1406 N N . GLY A 1 181 ? 19.477 12.476 -24.249 1.00 93.44 181 GLY A N 1
ATOM 1407 C CA . GLY A 1 181 ? 19.835 12.862 -22.882 1.00 93.44 181 GLY A CA 1
ATOM 1408 C C . GLY A 1 181 ? 19.090 12.114 -21.771 1.00 93.44 181 GLY A C 1
ATOM 1409 O O . GLY A 1 181 ? 19.315 12.409 -20.602 1.00 93.44 181 GLY A O 1
ATOM 1410 N N . THR A 1 182 ? 18.226 11.143 -22.085 1.00 93.88 182 THR A N 1
ATOM 1411 C CA . THR A 1 182 ? 17.534 10.346 -21.052 1.00 93.88 182 THR A CA 1
ATOM 1412 C C . THR A 1 182 ? 18.541 9.456 -20.312 1.00 93.88 182 THR A C 1
ATOM 1414 O O . THR A 1 182 ? 19.240 8.694 -20.983 1.00 93.88 182 THR A O 1
ATOM 1417 N N . PRO A 1 183 ? 18.634 9.505 -18.969 1.00 96.50 183 PRO A N 1
ATOM 1418 C CA . PRO A 1 183 ? 19.586 8.695 -18.216 1.00 96.50 183 PRO A CA 1
ATOM 1419 C C . PRO A 1 183 ? 19.232 7.205 -18.256 1.00 96.50 183 PRO A C 1
ATOM 1421 O O . PRO A 1 183 ? 18.065 6.822 -18.147 1.00 96.50 183 PRO A O 1
ATOM 1424 N N . LEU A 1 184 ? 20.269 6.381 -18.378 1.00 97.25 184 LEU A N 1
ATOM 1425 C CA . LEU A 1 184 ? 20.220 4.924 -18.380 1.00 97.25 184 LEU A CA 1
ATOM 1426 C C . LEU A 1 184 ? 20.789 4.372 -17.075 1.00 97.25 184 LEU A C 1
ATOM 1428 O O . LEU A 1 184 ? 21.785 4.881 -16.557 1.00 97.25 184 LEU A O 1
ATOM 1432 N N . TYR A 1 185 ? 20.204 3.286 -16.586 1.00 97.50 185 TYR A N 1
ATOM 1433 C CA . TYR A 1 185 ? 20.506 2.677 -15.296 1.00 97.50 185 TYR A CA 1
ATOM 1434 C C . TYR A 1 185 ? 20.687 1.167 -15.417 1.00 97.50 185 TYR A C 1
ATOM 1436 O O . TYR A 1 185 ? 20.072 0.524 -16.273 1.00 97.50 185 TYR A O 1
ATOM 1444 N N . ARG A 1 186 ? 21.515 0.597 -14.535 1.00 96.38 186 ARG A N 1
ATOM 1445 C CA . ARG A 1 186 ? 21.763 -0.849 -14.467 1.00 96.38 186 ARG A CA 1
ATOM 1446 C C . ARG A 1 186 ? 20.674 -1.600 -13.721 1.00 96.38 186 ARG A C 1
ATOM 1448 O O . ARG A 1 186 ? 20.388 -2.729 -14.100 1.00 96.38 186 ARG A O 1
ATOM 1455 N N . HIS A 1 187 ? 20.052 -0.983 -12.720 1.00 93.44 187 HIS A N 1
ATOM 1456 C CA . HIS A 1 187 ? 19.129 -1.675 -11.824 1.00 93.44 187 HIS A CA 1
ATOM 1457 C C . HIS A 1 187 ? 17.776 -0.977 -11.696 1.00 93.44 187 HIS A C 1
ATOM 1459 O O . HIS A 1 187 ? 17.699 0.250 -11.577 1.00 93.44 187 HIS A O 1
ATOM 1465 N N . TYR A 1 188 ? 16.712 -1.781 -11.651 1.00 91.88 188 TYR A N 1
ATOM 1466 C CA . TYR A 1 188 ? 15.364 -1.367 -11.270 1.00 91.88 188 TYR A CA 1
ATOM 1467 C C . TYR A 1 188 ? 14.607 -2.564 -10.682 1.00 91.88 188 TYR A C 1
ATOM 1469 O O . TYR A 1 188 ? 14.226 -3.502 -11.385 1.00 91.88 188 TYR A O 1
ATOM 1477 N N . GLY A 1 189 ? 14.361 -2.530 -9.372 1.00 87.44 189 GLY A N 1
ATOM 1478 C CA . GLY A 1 189 ? 13.685 -3.625 -8.674 1.00 87.44 189 GLY A CA 1
ATOM 1479 C C . GLY A 1 189 ? 14.490 -4.917 -8.749 1.00 87.44 189 GLY A C 1
ATOM 1480 O O . GLY A 1 189 ? 15.626 -4.956 -8.294 1.00 87.44 189 GLY A O 1
ATOM 1481 N N . TRP A 1 190 ? 13.890 -5.967 -9.305 1.00 86.56 190 TRP A N 1
ATOM 1482 C CA . TRP A 1 190 ? 14.530 -7.272 -9.498 1.00 86.56 190 TRP A CA 1
ATOM 1483 C C . TRP A 1 190 ? 15.297 -7.382 -10.826 1.00 86.56 190 TRP A C 1
ATOM 1485 O O . TRP A 1 190 ? 15.893 -8.420 -11.095 1.00 86.56 190 TRP A O 1
ATOM 1495 N N . ILE A 1 191 ? 15.245 -6.349 -11.672 1.00 92.12 191 ILE A N 1
ATOM 1496 C CA . ILE A 1 191 ? 15.802 -6.377 -13.023 1.00 92.12 191 ILE A CA 1
ATOM 1497 C C . ILE A 1 191 ? 17.177 -5.718 -13.024 1.00 92.12 191 ILE A C 1
ATOM 1499 O O . ILE A 1 191 ? 17.338 -4.596 -12.534 1.00 92.12 191 ILE A O 1
ATOM 1503 N N . GLU A 1 192 ? 18.131 -6.408 -13.640 1.00 94.31 192 GLU A N 1
ATOM 1504 C CA . GLU A 1 192 ? 19.488 -5.938 -13.896 1.00 94.31 192 GLU A CA 1
ATOM 1505 C C . GLU A 1 192 ? 19.770 -5.933 -15.407 1.00 94.31 192 GLU A C 1
ATOM 1507 O O . GLU A 1 192 ? 19.351 -6.834 -16.141 1.00 94.31 192 GLU A O 1
ATOM 1512 N N . ALA A 1 193 ? 20.496 -4.928 -15.892 1.00 94.81 193 ALA A N 1
ATOM 1513 C CA . ALA A 1 193 ? 21.022 -4.929 -17.250 1.00 94.81 193 ALA A CA 1
ATOM 1514 C C . ALA A 1 193 ? 21.998 -6.099 -17.471 1.00 94.81 193 ALA A C 1
ATOM 1516 O O . ALA A 1 193 ? 22.908 -6.344 -16.687 1.00 94.81 193 ALA A O 1
ATOM 1517 N N . GLY A 1 194 ? 21.809 -6.816 -18.571 1.00 94.31 194 GLY A N 1
ATOM 1518 C CA . GLY A 1 194 ? 22.464 -8.078 -18.898 1.00 94.31 194 GLY A CA 1
ATOM 1519 C C . GLY A 1 194 ? 21.608 -9.306 -18.578 1.00 94.31 194 GLY A C 1
ATOM 1520 O O . GLY A 1 194 ? 21.839 -10.361 -19.182 1.00 94.31 194 GLY A O 1
ATOM 1521 N N . ALA A 1 195 ? 20.601 -9.177 -17.703 1.00 93.81 195 ALA A N 1
ATOM 1522 C CA . ALA A 1 195 ? 19.714 -10.276 -17.334 1.00 93.81 195 ALA A CA 1
ATOM 1523 C C . ALA A 1 195 ? 18.864 -10.747 -18.522 1.00 93.81 195 ALA A C 1
ATOM 1525 O O . ALA A 1 195 ? 18.422 -9.950 -19.353 1.00 93.81 195 ALA A O 1
ATOM 1526 N N . VAL A 1 196 ? 18.602 -12.054 -18.576 1.00 94.12 196 VAL A N 1
ATOM 1527 C CA . VAL A 1 196 ? 17.654 -12.648 -19.523 1.00 94.12 196 VAL A CA 1
ATOM 1528 C C . VAL A 1 196 ? 16.340 -12.892 -18.793 1.00 94.12 196 VAL A C 1
ATOM 1530 O O . VAL A 1 196 ? 16.316 -13.492 -17.720 1.00 94.12 196 VAL A O 1
ATOM 1533 N N . THR A 1 197 ? 15.248 -12.411 -19.369 1.00 93.62 197 THR A N 1
ATOM 1534 C CA . THR A 1 197 ? 13.922 -12.393 -18.751 1.00 93.62 197 THR A CA 1
ATOM 1535 C C . THR A 1 197 ? 12.847 -12.765 -19.777 1.00 93.62 197 THR A C 1
ATOM 1537 O O . THR A 1 197 ? 13.125 -12.845 -20.976 1.00 93.62 197 THR A O 1
ATOM 1540 N N . GLY A 1 198 ? 11.630 -13.054 -19.321 1.00 93.00 198 GLY A N 1
ATOM 1541 C CA . GLY A 1 198 ? 10.478 -13.285 -20.186 1.00 93.00 198 GLY A CA 1
ATOM 1542 C C . GLY A 1 198 ? 9.724 -11.984 -20.448 1.00 93.00 198 GLY A C 1
ATOM 1543 O O . GLY A 1 198 ? 9.469 -11.222 -19.521 1.00 93.00 198 GLY A O 1
ATOM 1544 N N . LEU A 1 199 ? 9.334 -11.745 -21.695 1.00 93.06 199 LEU A N 1
ATOM 1545 C CA . LEU A 1 199 ? 8.486 -10.632 -22.114 1.00 93.06 199 LEU A CA 1
ATOM 1546 C C . LEU A 1 199 ? 7.101 -11.151 -22.500 1.00 93.06 199 LEU A C 1
ATOM 1548 O O . LEU A 1 199 ? 6.980 -12.009 -23.376 1.00 9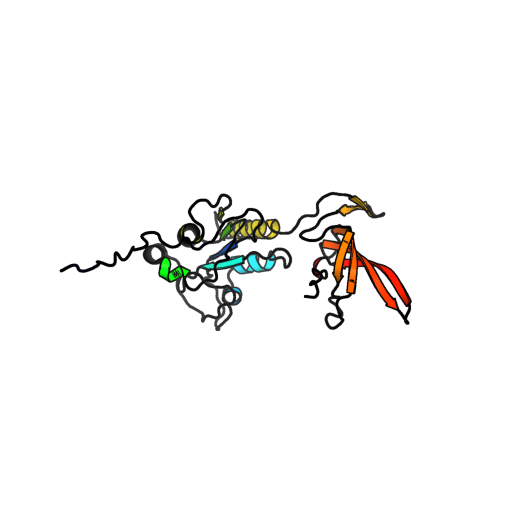3.06 199 LEU A O 1
ATOM 1552 N N . ILE A 1 200 ? 6.058 -10.596 -21.881 1.00 91.44 200 ILE A N 1
ATOM 1553 C CA . ILE A 1 200 ? 4.661 -10.842 -22.250 1.00 91.44 200 ILE A CA 1
ATOM 1554 C C . ILE A 1 200 ? 4.074 -9.539 -22.784 1.00 91.44 200 ILE A C 1
ATOM 1556 O O . ILE A 1 200 ? 3.884 -8.574 -22.047 1.00 91.44 200 ILE A O 1
ATOM 1560 N N . TYR A 1 201 ? 3.741 -9.505 -24.072 1.00 86.94 201 TYR A N 1
ATOM 1561 C CA . TYR A 1 201 ? 3.146 -8.318 -24.674 1.00 86.94 201 TYR A CA 1
ATOM 1562 C C . TYR A 1 201 ? 1.736 -8.079 -24.137 1.00 86.94 201 TYR A C 1
ATOM 1564 O O . TYR A 1 201 ? 0.824 -8.868 -24.380 1.00 86.94 201 TYR A O 1
ATOM 1572 N N . ARG A 1 202 ? 1.516 -6.929 -23.492 1.00 84.38 202 ARG A N 1
ATOM 1573 C CA . ARG A 1 202 ? 0.192 -6.550 -22.973 1.00 84.38 202 ARG A CA 1
ATOM 1574 C C . ARG A 1 202 ? -0.904 -6.544 -24.044 1.00 84.38 202 ARG A C 1
ATOM 1576 O O . ARG A 1 202 ? -2.045 -6.871 -23.741 1.00 84.38 202 ARG A O 1
ATOM 1583 N N . ALA A 1 203 ? -0.567 -6.166 -25.277 1.00 86.06 203 ALA A N 1
ATOM 1584 C CA . ALA A 1 203 ? -1.506 -6.142 -26.399 1.00 86.06 203 ALA A CA 1
ATOM 1585 C C . ALA A 1 203 ? -1.842 -7.543 -26.948 1.00 86.06 203 ALA A C 1
ATOM 1587 O O . ALA A 1 203 ? -2.838 -7.697 -27.648 1.00 86.06 203 ALA A O 1
ATOM 1588 N N . ALA A 1 204 ? -1.033 -8.557 -26.631 1.00 85.62 204 ALA A N 1
ATOM 1589 C CA . ALA A 1 204 ? -1.210 -9.931 -27.090 1.00 85.62 204 ALA A CA 1
ATOM 1590 C C . ALA A 1 204 ? -0.828 -10.938 -25.983 1.00 85.62 204 ALA A C 1
ATOM 1592 O O . ALA A 1 204 ? 0.093 -11.736 -26.159 1.00 85.62 204 ALA A O 1
ATOM 1593 N N . PRO A 1 205 ? -1.528 -10.927 -24.831 1.00 84.38 205 PRO A N 1
ATOM 1594 C CA . PRO A 1 205 ? -1.146 -11.713 -23.653 1.00 84.38 205 PRO A CA 1
ATOM 1595 C C . PRO A 1 205 ? -1.357 -13.224 -23.835 1.00 84.38 205 PRO A C 1
ATOM 1597 O O . PRO A 1 205 ? -0.927 -14.011 -23.001 1.00 84.38 205 PRO A O 1
ATOM 1600 N N . TYR A 1 206 ? -2.048 -13.627 -24.904 1.00 85.81 206 TYR A N 1
ATOM 1601 C CA . TYR A 1 206 ? -2.275 -15.021 -25.286 1.00 85.81 206 TYR A CA 1
ATOM 1602 C C . TYR A 1 206 ? -1.081 -15.642 -26.028 1.00 85.81 206 TYR A C 1
ATOM 1604 O O . TYR A 1 206 ? -1.073 -16.850 -26.257 1.00 85.81 206 TYR A O 1
ATOM 1612 N N . LEU A 1 207 ? -0.099 -14.836 -26.444 1.00 85.12 207 LEU A N 1
ATOM 1613 C CA . LEU A 1 207 ? 1.131 -15.337 -27.047 1.00 85.12 207 LEU A CA 1
ATOM 1614 C C . LEU A 1 207 ? 2.089 -15.852 -25.962 1.00 85.12 207 LEU A C 1
ATOM 1616 O O . LEU A 1 207 ? 2.076 -15.342 -24.839 1.00 85.12 207 LEU A O 1
ATOM 1620 N N . PRO A 1 208 ? 2.934 -16.850 -26.280 1.00 85.38 208 PRO A N 1
ATOM 1621 C CA . PRO A 1 208 ? 3.948 -17.318 -25.347 1.00 85.38 208 PRO A CA 1
ATOM 1622 C C . PRO A 1 208 ? 4.933 -16.194 -25.011 1.00 85.38 208 PRO A C 1
ATOM 1624 O O . PRO A 1 208 ? 5.225 -15.334 -25.844 1.00 85.38 208 PRO A O 1
ATOM 1627 N N . ALA A 1 209 ? 5.468 -16.230 -23.790 1.00 88.00 209 ALA A N 1
ATOM 1628 C CA . ALA A 1 209 ? 6.499 -15.293 -23.375 1.00 88.00 209 ALA A CA 1
ATOM 1629 C C . ALA A 1 209 ? 7.741 -15.431 -24.270 1.00 88.00 209 ALA A C 1
ATOM 1631 O O . ALA A 1 209 ? 8.214 -16.541 -24.527 1.00 88.00 209 ALA A O 1
ATOM 1632 N N . VAL A 1 210 ? 8.281 -14.300 -24.715 1.00 90.06 210 VAL A N 1
ATOM 1633 C CA . VAL A 1 210 ? 9.500 -14.254 -25.529 1.00 90.06 210 VAL A CA 1
ATOM 1634 C C . VAL A 1 210 ? 10.695 -14.032 -24.612 1.00 90.06 210 VAL A C 1
ATOM 1636 O O . VAL A 1 210 ? 10.618 -13.238 -23.676 1.00 90.06 210 VAL A O 1
ATOM 1639 N N . LYS A 1 211 ? 11.808 -14.732 -24.850 1.00 92.19 211 LYS A N 1
ATOM 1640 C CA . LYS A 1 211 ? 13.047 -14.471 -24.110 1.00 92.19 211 LYS A CA 1
ATOM 1641 C C . LYS A 1 211 ? 13.663 -13.172 -24.605 1.00 92.19 211 LYS A C 1
ATOM 1643 O O . LYS A 1 211 ? 13.839 -12.986 -25.807 1.00 92.19 211 LYS A O 1
ATOM 1648 N N . VAL A 1 212 ? 14.014 -12.300 -23.670 1.00 94.88 212 VAL A N 1
ATOM 1649 C CA . VAL A 1 212 ? 14.651 -11.020 -23.974 1.00 94.88 212 VAL A CA 1
ATOM 1650 C C . VAL A 1 212 ? 15.847 -10.797 -23.067 1.00 94.88 212 VAL A C 1
ATOM 1652 O O . VAL A 1 212 ? 15.838 -11.214 -21.906 1.00 94.88 212 VAL A O 1
ATOM 1655 N N . ARG A 1 213 ? 16.877 -10.128 -23.582 1.00 96.00 213 ARG A N 1
ATOM 1656 C CA . ARG A 1 213 ? 18.011 -9.661 -22.780 1.00 96.00 213 ARG A CA 1
ATOM 1657 C C . ARG A 1 213 ? 17.818 -8.190 -22.464 1.00 96.00 213 ARG A C 1
ATOM 1659 O O . ARG A 1 213 ? 17.650 -7.390 -23.376 1.00 96.00 213 ARG A O 1
ATOM 1666 N N . VAL A 1 214 ? 17.870 -7.823 -21.191 1.00 96.75 214 VAL A N 1
ATOM 1667 C CA . VAL A 1 214 ? 17.812 -6.418 -20.778 1.00 96.75 214 VAL A CA 1
ATOM 1668 C C . VAL A 1 214 ? 19.145 -5.756 -21.093 1.00 96.75 214 VAL A C 1
ATOM 1670 O O . VAL A 1 214 ? 20.186 -6.251 -20.678 1.00 96.75 214 VAL A O 1
ATOM 1673 N N . LEU A 1 215 ? 19.128 -4.646 -21.822 1.00 96.50 215 LEU A N 1
ATOM 1674 C CA . LEU A 1 215 ? 20.314 -3.852 -22.137 1.00 96.50 215 LEU A CA 1
ATOM 1675 C C . LEU A 1 215 ? 20.499 -2.701 -21.150 1.00 96.50 215 LEU A C 1
ATOM 1677 O O . LEU A 1 215 ? 21.606 -2.463 -20.677 1.00 96.50 215 LEU A O 1
ATOM 1681 N N . ALA A 1 216 ? 19.414 -1.991 -20.841 1.00 97.06 216 ALA A N 1
ATOM 1682 C CA . ALA A 1 216 ? 19.416 -0.843 -19.944 1.00 97.06 216 ALA A CA 1
ATOM 1683 C C . ALA A 1 216 ? 18.008 -0.564 -19.406 1.00 97.06 216 ALA A C 1
ATOM 1685 O O . ALA A 1 216 ? 17.007 -1.012 -19.967 1.00 97.06 216 ALA A O 1
ATOM 1686 N N . LEU A 1 217 ? 17.927 0.208 -18.325 1.00 97.44 217 LEU A N 1
ATOM 1687 C CA . LEU A 1 217 ? 16.676 0.614 -17.687 1.00 97.44 217 LEU A CA 1
ATOM 1688 C C . LEU A 1 217 ? 16.592 2.139 -17.634 1.00 97.44 217 LEU A C 1
ATOM 1690 O O . LEU A 1 217 ? 17.596 2.802 -17.387 1.00 97.44 217 LEU A O 1
ATOM 1694 N N . PHE A 1 218 ? 15.410 2.708 -17.849 1.00 96.31 218 PHE A N 1
ATOM 1695 C CA . PHE A 1 218 ? 15.218 4.158 -17.832 1.00 96.31 218 PHE A CA 1
ATOM 1696 C C . PHE A 1 218 ? 13.772 4.560 -17.534 1.00 96.31 218 PHE A C 1
ATOM 1698 O O . PHE A 1 218 ? 12.832 3.763 -17.621 1.00 96.31 218 PHE A O 1
ATOM 1705 N N . GLN A 1 219 ? 13.583 5.832 -17.185 1.00 95.25 219 GLN A N 1
ATOM 1706 C CA . GLN A 1 219 ? 12.259 6.416 -17.004 1.00 95.25 219 GLN A CA 1
ATOM 1707 C C . GLN A 1 219 ? 11.679 6.814 -18.368 1.00 95.25 219 GLN A C 1
ATOM 1709 O O . GLN A 1 219 ? 12.046 7.842 -18.932 1.00 95.25 219 GLN A O 1
ATOM 1714 N N . GLY A 1 220 ? 10.763 5.999 -18.889 1.00 93.06 220 GLY A N 1
ATOM 1715 C CA . GLY A 1 220 ? 10.022 6.294 -20.112 1.00 93.06 220 GLY A CA 1
ATOM 1716 C C . GLY A 1 220 ? 8.766 7.141 -19.862 1.00 93.06 220 GLY A C 1
ATOM 1717 O O . GLY A 1 220 ? 8.367 7.360 -18.710 1.00 93.06 220 GLY A O 1
ATOM 1718 N N . PRO A 1 221 ? 8.091 7.585 -20.939 1.00 87.56 221 PRO A N 1
ATOM 1719 C CA . PRO A 1 221 ? 6.907 8.446 -20.856 1.00 87.56 221 PRO A CA 1
ATOM 1720 C C . PRO A 1 221 ? 5.709 7.767 -20.178 1.00 87.56 221 PRO A C 1
ATOM 1722 O O . PRO A 1 221 ? 4.875 8.438 -19.580 1.00 87.56 221 PRO A O 1
ATOM 1725 N N . SER A 1 222 ? 5.627 6.436 -20.242 1.00 86.88 222 SER A N 1
ATOM 1726 C CA . SER A 1 222 ? 4.558 5.642 -19.618 1.00 86.88 222 SER A CA 1
ATOM 1727 C C . SER A 1 222 ? 4.997 4.939 -18.331 1.00 86.88 222 SER A C 1
ATOM 1729 O O . SER A 1 222 ? 4.278 4.071 -17.839 1.00 86.88 222 SER A O 1
ATOM 1731 N N . GLY A 1 223 ? 6.163 5.297 -17.786 1.00 90.38 223 GLY A N 1
ATOM 1732 C CA . GLY A 1 223 ? 6.711 4.684 -16.580 1.00 90.38 223 GLY A CA 1
ATOM 1733 C C . GLY A 1 223 ? 8.057 3.986 -16.798 1.00 90.38 223 GLY A C 1
ATOM 1734 O O . GLY A 1 223 ? 8.722 4.190 -17.819 1.00 90.38 223 GLY A O 1
ATOM 1735 N N . PRO A 1 224 ? 8.472 3.156 -15.828 1.00 93.81 224 PRO A N 1
ATOM 1736 C CA . PRO A 1 224 ? 9.716 2.411 -15.913 1.00 93.81 224 PRO A CA 1
ATOM 1737 C C . PRO A 1 224 ? 9.789 1.529 -17.161 1.00 93.81 224 PRO A C 1
ATOM 1739 O O . PRO A 1 224 ? 8.895 0.720 -17.422 1.00 93.81 224 PRO A O 1
ATOM 1742 N N . THR A 1 225 ? 10.852 1.707 -17.940 1.00 95.94 225 THR A N 1
ATOM 1743 C CA . THR A 1 225 ? 11.035 1.097 -19.260 1.00 95.94 225 THR A CA 1
ATOM 1744 C C . THR A 1 225 ? 12.386 0.391 -19.315 1.00 95.94 225 THR A C 1
ATOM 1746 O O . THR A 1 225 ? 13.362 0.846 -18.715 1.00 95.94 225 THR A O 1
ATOM 1749 N N . ALA A 1 226 ? 12.425 -0.739 -20.010 1.00 96.44 226 ALA A N 1
ATOM 1750 C CA . ALA A 1 226 ? 13.640 -1.466 -20.322 1.00 96.44 226 ALA A CA 1
ATOM 1751 C C . ALA A 1 226 ? 13.924 -1.353 -21.821 1.00 96.44 226 ALA A C 1
ATOM 1753 O O . ALA A 1 226 ? 13.023 -1.541 -22.643 1.00 96.44 226 ALA A O 1
ATOM 1754 N N . ASP A 1 227 ? 15.175 -1.070 -22.158 1.00 96.06 227 ASP A N 1
ATOM 1755 C CA . ASP A 1 227 ? 15.717 -1.357 -23.480 1.00 96.06 227 ASP A CA 1
ATOM 1756 C C . ASP A 1 227 ? 16.129 -2.830 -23.490 1.00 96.06 227 ASP A C 1
ATOM 1758 O O . ASP A 1 227 ? 16.868 -3.266 -22.601 1.00 96.06 227 ASP A O 1
ATOM 1762 N N . VAL A 1 228 ? 15.594 -3.616 -24.421 1.00 96.50 228 VAL A N 1
ATOM 1763 C CA . VAL A 1 228 ? 15.798 -5.065 -24.470 1.00 96.50 228 VAL A CA 1
ATOM 1764 C C . VAL A 1 228 ? 16.134 -5.532 -25.877 1.00 96.50 228 VAL A C 1
ATOM 1766 O O . VAL A 1 228 ? 15.589 -5.025 -26.852 1.00 96.50 228 VAL A O 1
ATOM 1769 N N . GLU A 1 229 ? 16.963 -6.562 -25.988 1.00 95.94 229 GLU A N 1
ATOM 1770 C CA . GLU A 1 229 ? 17.088 -7.349 -27.213 1.00 95.94 229 GLU A CA 1
ATOM 1771 C C . GLU A 1 229 ? 16.064 -8.472 -27.193 1.00 95.94 229 GLU A C 1
ATOM 1773 O O . GLU A 1 229 ? 16.047 -9.296 -26.274 1.00 95.94 229 GLU A O 1
ATOM 1778 N N . VAL A 1 230 ? 15.217 -8.503 -28.217 1.00 91.81 230 VAL A N 1
ATOM 1779 C CA . VAL A 1 230 ? 14.229 -9.562 -28.413 1.00 91.81 230 VAL A CA 1
ATOM 1780 C C . VAL A 1 230 ? 14.731 -10.487 -29.507 1.00 91.81 230 VAL A C 1
ATOM 1782 O O . VAL A 1 230 ? 15.051 -10.027 -30.603 1.00 91.81 230 VAL A O 1
ATOM 1785 N N . GLU A 1 231 ? 14.788 -11.781 -29.207 1.00 84.88 231 GLU A N 1
ATOM 1786 C CA . GLU A 1 231 ? 15.058 -12.824 -30.192 1.00 84.88 231 GLU A CA 1
ATOM 1787 C C . GLU A 1 231 ? 13.725 -13.375 -30.720 1.00 84.88 231 GLU A C 1
ATOM 1789 O O . GLU A 1 231 ? 12.976 -14.030 -29.994 1.00 84.88 231 GLU A O 1
ATOM 1794 N N . GLU A 1 232 ? 13.411 -13.103 -31.988 1.00 79.12 232 GLU A N 1
ATOM 1795 C CA . GLU A 1 232 ? 12.193 -13.577 -32.653 1.00 79.12 232 GLU A CA 1
ATOM 1796 C C . GLU A 1 232 ? 12.527 -14.451 -33.864 1.00 79.12 232 GLU A C 1
ATOM 1798 O O . GLU A 1 232 ? 13.489 -14.206 -34.592 1.00 79.12 232 GLU A O 1
ATOM 1803 N N . ILE A 1 233 ? 11.689 -15.453 -34.138 1.00 76.31 233 ILE A N 1
ATOM 1804 C CA . ILE A 1 233 ? 11.784 -16.252 -35.363 1.00 76.31 233 ILE A CA 1
ATOM 1805 C C . ILE A 1 233 ? 10.831 -15.658 -36.400 1.00 76.31 233 ILE A C 1
ATOM 1807 O O . ILE A 1 233 ? 9.618 -15.859 -36.343 1.00 76.31 233 ILE A O 1
ATOM 1811 N N . ILE A 1 234 ? 11.381 -14.961 -37.391 1.00 74.25 234 ILE A N 1
ATOM 1812 C CA . ILE A 1 234 ? 10.621 -14.370 -38.494 1.00 74.25 234 ILE A CA 1
ATOM 1813 C C . ILE A 1 234 ? 10.885 -15.198 -39.751 1.00 74.25 234 ILE A C 1
ATOM 1815 O O . ILE A 1 234 ? 12.006 -15.249 -40.256 1.00 74.25 234 ILE A O 1
ATOM 1819 N N . ARG A 1 235 ? 9.844 -15.858 -40.278 1.00 76.69 235 ARG A N 1
ATOM 1820 C CA . ARG A 1 235 ? 9.924 -16.695 -41.499 1.00 76.69 235 ARG A CA 1
ATOM 1821 C C . ARG A 1 235 ? 11.040 -17.758 -41.436 1.00 76.69 235 ARG A C 1
ATOM 1823 O O . ARG A 1 235 ? 11.745 -17.983 -42.415 1.00 76.69 235 ARG A O 1
ATOM 1830 N N . GLY A 1 236 ? 11.217 -18.385 -40.271 1.00 76.12 236 GLY A N 1
ATOM 1831 C CA . GLY A 1 236 ? 12.230 -19.423 -40.047 1.00 76.12 236 GLY A CA 1
ATOM 1832 C C . GLY A 1 236 ? 13.661 -18.907 -39.850 1.00 76.12 236 GLY A C 1
ATOM 1833 O O . GLY A 1 236 ? 14.580 -19.716 -39.780 1.00 76.12 236 GLY A O 1
ATOM 1834 N N . ARG A 1 237 ? 13.870 -17.586 -39.756 1.00 77.38 237 ARG A N 1
ATOM 1835 C CA . ARG A 1 237 ? 15.165 -16.975 -39.423 1.00 77.38 237 ARG A CA 1
ATOM 1836 C C . ARG A 1 237 ? 15.091 -16.278 -38.072 1.00 77.38 237 ARG A C 1
ATOM 1838 O O . ARG A 1 237 ? 14.139 -15.546 -37.814 1.00 77.38 237 ARG A O 1
ATOM 1845 N N . THR A 1 238 ? 16.114 -16.472 -37.248 1.00 79.75 238 THR A N 1
ATOM 1846 C CA . THR A 1 238 ? 16.287 -15.724 -36.003 1.00 79.75 238 THR A CA 1
ATOM 1847 C C . THR A 1 238 ? 16.634 -14.271 -36.319 1.00 79.75 238 THR A C 1
ATOM 1849 O O . THR A 1 238 ? 17.582 -13.997 -37.057 1.00 79.75 238 THR A O 1
ATOM 1852 N N . SER A 1 239 ? 15.858 -13.342 -35.773 1.00 80.88 239 SER A N 1
ATOM 1853 C CA . SER A 1 239 ? 16.097 -11.905 -35.813 1.00 80.88 239 SER A CA 1
ATOM 1854 C C . SER A 1 239 ? 16.248 -11.406 -34.382 1.00 80.88 239 SER A C 1
ATOM 1856 O O . SER A 1 239 ? 15.400 -11.686 -33.540 1.00 80.88 239 SER A O 1
ATOM 1858 N N . ILE A 1 240 ? 17.339 -10.687 -34.118 1.00 85.81 240 ILE A N 1
ATOM 1859 C CA . ILE A 1 240 ? 17.587 -10.025 -32.837 1.00 85.81 240 ILE A CA 1
ATOM 1860 C C . ILE A 1 240 ? 17.479 -8.527 -33.080 1.00 85.81 240 ILE A C 1
ATOM 1862 O O . ILE A 1 240 ? 18.132 -7.999 -33.984 1.00 85.81 240 ILE A O 1
ATOM 1866 N N . GLY A 1 241 ? 16.638 -7.849 -32.305 1.00 87.00 241 GLY A N 1
ATOM 1867 C CA . GLY A 1 241 ? 16.447 -6.410 -32.442 1.00 87.00 241 GLY A CA 1
ATOM 1868 C C . GLY A 1 241 ? 16.157 -5.722 -31.111 1.00 87.00 241 GLY A C 1
ATOM 1869 O O . GLY A 1 241 ? 15.485 -6.314 -30.259 1.00 87.00 241 GLY A O 1
ATOM 1870 N N . PRO A 1 242 ? 16.628 -4.473 -30.933 1.00 90.88 242 PRO A N 1
ATOM 1871 C CA . PRO A 1 242 ? 16.325 -3.691 -29.748 1.00 90.88 242 PRO A CA 1
ATOM 1872 C C . PRO A 1 242 ? 14.854 -3.262 -29.745 1.00 90.88 242 PRO A C 1
ATOM 1874 O O . PRO A 1 242 ? 14.273 -2.906 -30.779 1.00 90.88 242 PRO A O 1
ATOM 1877 N N . ARG A 1 243 ? 14.240 -3.287 -28.567 1.00 92.94 243 ARG A N 1
ATOM 1878 C CA . ARG A 1 243 ? 12.863 -2.858 -28.316 1.00 92.94 243 ARG A CA 1
ATOM 1879 C C . ARG A 1 243 ? 12.802 -2.163 -26.966 1.00 92.94 243 ARG A C 1
ATOM 1881 O O . ARG A 1 243 ? 13.400 -2.614 -25.997 1.00 92.94 243 ARG A O 1
ATOM 1888 N N .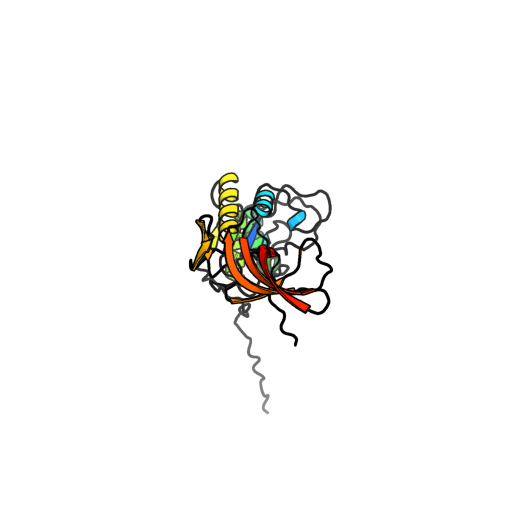 TRP A 1 244 ? 11.987 -1.120 -26.878 1.00 94.75 244 TRP A N 1
ATOM 1889 C CA . TRP A 1 244 ? 11.592 -0.562 -25.591 1.00 94.75 244 TRP A CA 1
ATOM 1890 C C . TRP A 1 244 ? 10.316 -1.232 -25.115 1.00 94.75 244 TRP A C 1
ATOM 1892 O O . TRP A 1 244 ? 9.320 -1.278 -25.842 1.00 94.75 244 TRP A O 1
ATOM 1902 N N . VAL A 1 245 ? 10.349 -1.744 -23.893 1.00 94.50 245 VAL A N 1
ATOM 1903 C CA . VAL A 1 245 ? 9.222 -2.443 -23.276 1.00 94.50 245 VAL A CA 1
ATOM 1904 C C . VAL A 1 245 ? 9.011 -1.938 -21.860 1.00 94.50 245 VAL A C 1
ATOM 1906 O O . VAL A 1 245 ? 9.957 -1.565 -21.165 1.00 94.50 245 VAL A O 1
ATOM 1909 N N . GLY A 1 246 ? 7.757 -1.905 -21.414 1.00 94.00 246 GLY A N 1
ATOM 1910 C CA . GLY A 1 246 ? 7.465 -1.554 -20.031 1.00 94.00 246 GLY A CA 1
ATOM 1911 C C . GLY A 1 246 ? 8.060 -2.600 -19.093 1.00 94.00 246 GLY A C 1
ATOM 1912 O O . GLY A 1 246 ? 7.887 -3.796 -19.311 1.00 94.00 246 GLY A O 1
ATOM 1913 N N . VAL A 1 247 ? 8.697 -2.170 -18.003 1.00 92.50 247 VAL A N 1
ATOM 1914 C CA . VAL A 1 247 ? 9.207 -3.092 -16.968 1.00 92.50 247 VAL A CA 1
ATOM 1915 C C . VAL A 1 247 ? 8.094 -3.992 -16.416 1.00 92.50 247 VAL A C 1
ATOM 1917 O O . VAL A 1 247 ? 8.328 -5.145 -16.072 1.00 92.50 247 VAL A O 1
ATOM 1920 N N . ALA A 1 248 ? 6.859 -3.488 -16.378 1.00 89.56 248 ALA A N 1
ATOM 1921 C CA . ALA A 1 248 ? 5.688 -4.252 -15.958 1.00 89.56 248 ALA A CA 1
ATOM 1922 C C . ALA A 1 248 ? 5.324 -5.420 -16.896 1.00 89.56 248 ALA A C 1
ATOM 1924 O O . ALA A 1 248 ? 4.517 -6.261 -16.508 1.00 89.56 248 ALA A O 1
ATOM 1925 N N . ASP A 1 249 ? 5.870 -5.472 -18.105 1.00 92.12 249 ASP A N 1
ATOM 1926 C CA . ASP A 1 249 ? 5.614 -6.539 -19.075 1.00 92.12 249 ASP A CA 1
ATOM 1927 C C . ASP A 1 249 ? 6.736 -7.607 -19.049 1.00 92.12 249 ASP A C 1
ATOM 1929 O O . ASP A 1 249 ? 6.669 -8.610 -19.762 1.00 92.12 249 ASP A O 1
ATOM 1933 N N . LEU A 1 250 ? 7.755 -7.405 -18.199 1.00 92.31 250 LEU A N 1
ATOM 1934 C CA . LEU A 1 250 ? 8.843 -8.346 -17.947 1.00 92.31 250 LEU A CA 1
ATOM 1935 C C . LEU A 1 250 ? 8.527 -9.254 -16.754 1.00 92.31 250 LEU A C 1
ATOM 1937 O O . LEU A 1 250 ? 7.951 -8.827 -15.749 1.00 92.31 250 LEU A O 1
ATOM 1941 N N . HIS A 1 251 ? 8.951 -10.510 -16.851 1.00 90.81 251 HIS A N 1
ATOM 1942 C CA . HIS A 1 251 ? 8.679 -11.556 -15.873 1.00 90.81 251 HIS A CA 1
ATOM 1943 C C . HIS A 1 251 ? 9.904 -12.455 -15.692 1.00 90.81 251 HIS A C 1
ATOM 1945 O O . HIS A 1 251 ? 10.505 -12.840 -16.696 1.00 90.81 251 HIS A O 1
ATOM 1951 N N . PRO A 1 252 ? 10.263 -12.848 -14.454 1.00 88.81 252 PRO A N 1
ATOM 1952 C CA . PRO A 1 252 ? 11.329 -13.819 -14.241 1.00 88.81 252 PRO A CA 1
ATOM 1953 C C . PRO A 1 252 ? 11.079 -15.069 -15.086 1.00 88.81 252 PRO A C 1
ATOM 1955 O O . PRO A 1 252 ? 9.957 -15.583 -15.110 1.00 88.81 252 PRO A O 1
ATOM 1958 N N . LEU A 1 253 ? 12.106 -15.552 -15.785 1.00 83.31 253 LEU A N 1
ATOM 1959 C CA . LEU A 1 253 ? 12.011 -16.845 -16.450 1.00 83.31 253 LEU A CA 1
ATOM 1960 C C . LEU A 1 253 ? 11.822 -17.895 -15.358 1.00 83.31 253 LEU A C 1
ATOM 1962 O O . LEU A 1 253 ? 12.686 -18.061 -14.502 1.00 83.31 253 LEU A O 1
ATOM 1966 N N . GLN A 1 254 ? 10.676 -18.573 -15.359 1.00 65.62 254 GLN A N 1
ATOM 1967 C CA . GLN A 1 254 ? 10.524 -19.773 -14.551 1.00 65.62 254 GLN A CA 1
ATOM 1968 C C . GLN A 1 254 ? 11.545 -20.784 -15.071 1.00 65.62 254 GLN A C 1
ATOM 1970 O O . GLN A 1 254 ? 11.520 -21.133 -16.254 1.00 65.62 254 GLN A O 1
ATOM 1975 N N . GLU A 1 255 ? 12.476 -21.204 -14.214 1.00 44.91 255 GLU A N 1
ATOM 1976 C CA . GLU A 1 255 ? 13.331 -22.344 -14.523 1.00 44.91 255 GLU A CA 1
ATOM 1977 C C . GLU A 1 255 ? 12.411 -23.535 -14.800 1.00 44.91 255 GLU A C 1
ATOM 1979 O O . GLU A 1 255 ? 11.499 -23.825 -14.022 1.00 44.91 255 GLU A O 1
ATOM 1984 N N . ALA A 1 256 ? 12.594 -24.174 -15.956 1.00 37.28 2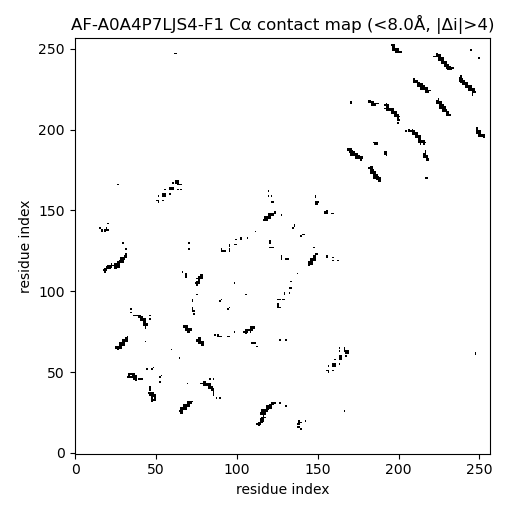56 ALA A N 1
ATOM 1985 C CA . ALA A 1 256 ? 11.969 -25.459 -16.203 1.00 37.28 256 ALA A CA 1
ATOM 1986 C C . ALA A 1 256 ? 12.498 -26.417 -15.128 1.00 37.28 256 ALA A C 1
ATOM 1988 O O . ALA A 1 256 ? 13.708 -26.627 -15.049 1.00 37.28 256 ALA A O 1
ATOM 1989 N N . ALA A 1 257 ? 11.594 -26.894 -14.270 1.00 31.98 257 ALA A N 1
ATOM 1990 C CA . ALA A 1 257 ? 11.871 -27.949 -13.302 1.00 31.98 257 ALA A CA 1
ATOM 1991 C C . ALA A 1 257 ? 12.301 -29.245 -14.002 1.00 31.98 257 ALA A C 1
ATOM 1993 O O . ALA A 1 257 ? 11.794 -29.503 -15.122 1.00 31.98 257 ALA A O 1
#

Secondary structure (DSSP, 8-state):
------------S----S-EE-TTSPPEEEEEPPS-B-SS-EEHHHHB-SHHHHHHHHH--GGGPPEEEEEETTTEEE-TT-EE--------HHHHHHHHHTHHHHHTTS---SEE-SEEEES-HHHHHHHHHHHHHHH-S--TTEEE--SSHHHHHHHHHHHHHTTS--EEEEEEE-TTS-EEEEEETTEETT-EEEE--TT-TTSPPEEEEEEEEEEETTEEEEEEEEEEEETTEEEEEEEEEEGGGEEPPPP--

Sequence (257 aa):
MQMLTRQTQLSLFPTSSGRVHLANAPALLLLACSGTKLDRQARVIDLYQGVMYESYREHLRREARPNVLILSARHGFLDPLAVIDPYDQRMTAQRADAMLADLPAFVRSANWPAQVGKVLLAGGKEYRRVMRAALARQYNTTLPAIQETTGGIGMQRSQLGAFLDGLAPRFNEPMGHHPNGTPLYRHYGWIEAGAVTGLIYRAAPYLPAVKVRVLALFQGPSGPTADVEVEEIIRGRTSIGPRWVGVADLHPLQEAA

Foldseek 3Di:
DDDDDDDPPDPPDDPQLLAAEDQPDFAEEEAEAAQQADQFKDQRLRGGDDPLSVLCVVQADPLQHGQYWYQYLPQAIDHSRDIDHDDDDDLDLVSLVVCLVVVVRRLVHYDDDRYHHAYEYQDDPSSVVSVQSSCCSRHNDDHPHYHYQDDDPVSSSVVSNCVSNVRAWDFDAWDQADPVRFTWGQDTRPGGQQDWWWFQDPVCNVDGTWIWGFHTWGQDPVGIKTFIWTFDQDPNDTDTDTDIDHPVRTHHPDPDD

Organism: NCBI:txid96344

Solvent-accessible surface area (backbone atoms only — not comparable to full-atom values): 14702 Å² total; per-residue (Å²): 144,80,85,83,81,80,81,78,81,77,80,88,62,82,78,72,77,81,27,44,76,38,85,87,36,57,32,36,39,40,34,50,62,48,87,44,54,44,98,48,72,31,33,46,64,68,22,34,65,28,72,62,48,52,40,48,62,74,37,60,44,88,93,31,62,54,49,61,38,33,42,34,62,78,73,24,32,33,39,44,76,45,73,47,68,65,79,90,65,74,68,41,67,70,52,34,52,56,44,61,77,46,38,74,71,30,53,66,76,27,82,73,70,58,52,29,25,49,31,37,36,43,41,56,73,47,50,37,54,48,49,51,55,51,46,38,71,52,44,47,86,80,68,95,51,72,45,68,43,55,86,55,72,69,51,27,37,52,50,51,31,54,53,40,55,68,48,47,65,57,78,37,64,78,74,52,58,48,99,87,65,50,59,26,16,39,32,45,71,93,46,45,46,70,42,72,32,23,37,42,49,84,94,48,68,88,53,80,65,38,58,28,34,31,66,32,32,33,83,44,100,93,40,61,26,29,39,25,38,38,63,41,76,57,94,89,37,84,43,76,46,81,44,82,43,53,49,88,36,52,41,81,61,76,76,85,127

Nearest PDB structures (foldseek):
  5znr-assembly2_B  TM=6.223E-01  e=6.326E-02  Populus trichocarpa
  6bph-assembly1_A-2  TM=6.742E-01  e=2.874E-01  Homo sapiens
  1i1j-assembly2_B  TM=6.068E-01  e=3.889E-01  Homo sapiens
  2k4v-assembly1_A  TM=4.824E-01  e=2.874E-01  Pseudomonas aeruginosa
  4m6w-assembly1_B  TM=4.185E-01  e=4.654E+00  Homo sapiens

Radius of gyration: 24.05 Å; Cα contacts (8 Å, |Δi|>4): 460; chains: 1; bounding box: 50×67×85 Å